Protein AF-A0A3C1YQ56-F1 (afdb_monomer_lite)

Secondary structure (DSSP, 8-state):
-THHHHSHHHHHH--PPP-B----SSSSTTTTHHHHHHHHHHHHHHHHHHHHHHHTT--HHHHHHHHHHHHHHHHHHHHHHHHTSSS-B-HHHHHHHHHHHHHHHHHHH-GGGGGEEEEEEE---S-S-TT-TT-STTT-GGGEEEEEEE-HHHHS-HHHHTTS-TTEEEEEEEEEES-STT--S--EEEEEEEEEE-GGGTSPPSHHHHHHHHHHHTB---EEEEEEETTS--EEEEEE--

Foldseek 3Di:
DVCCQACNCCVVPPFAAQAEDEQDAQPGLFNRLLLLVLLLVLLLQLVLQLLVCVLVVHDNVVSLVRSLCVLLVVQVVVLRSCRGGPNHRYPSSSVSSNNSSVLNVCCVVPVQSVQWAKAKAFDQPPQDPPPDSNDDRSQRQQRIKIKTKGQCLVPPDPVCSVVPDRQKIKIKIWGWAQSGVRRDDDIWIKIKIFIFTQQCSVWDDDSVVNSVSVSVSNHGFWAWIWMDIVPGDIDTDRTDRD

Structure (mmCIF, N/CA/C/O backbone):
data_AF-A0A3C1YQ56-F1
#
_entry.id   AF-A0A3C1YQ56-F1
#
loop_
_atom_site.group_PDB
_atom_site.id
_atom_site.type_symbol
_atom_site.label_atom_id
_atom_site.label_alt_id
_atom_site.label_comp_id
_atom_site.label_asym_id
_atom_site.label_entity_id
_atom_site.label_seq_id
_atom_site.pdbx_PDB_ins_code
_atom_site.Cartn_x
_atom_site.Cartn_y
_atom_site.Cartn_z
_atom_site.occupancy
_atom_site.B_iso_or_equiv
_atom_site.auth_seq_id
_atom_site.auth_comp_id
_atom_site.auth_asym_id
_atom_site.auth_atom_id
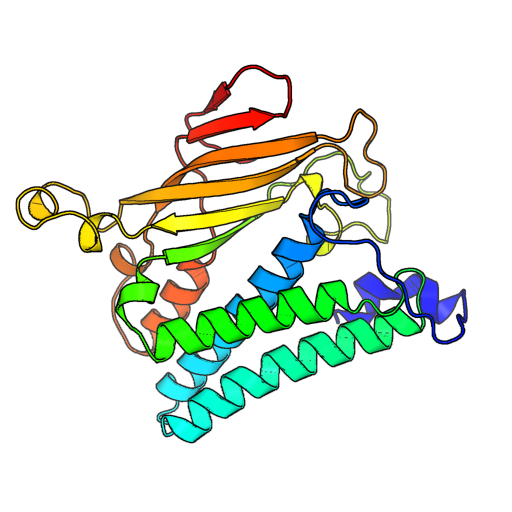_atom_site.pdbx_PDB_model_num
ATOM 1 N N . MET A 1 1 ? 5.661 15.420 -13.977 1.00 39.72 1 MET A N 1
ATOM 2 C CA . MET A 1 1 ? 4.511 16.114 -13.355 1.00 39.72 1 MET A CA 1
ATOM 3 C C . MET A 1 1 ? 4.617 16.109 -11.833 1.00 39.72 1 MET A C 1
ATOM 5 O O . MET A 1 1 ? 4.458 17.179 -11.273 1.00 39.72 1 MET A O 1
ATOM 9 N N . GLU A 1 2 ? 5.013 15.006 -11.180 1.00 46.38 2 GLU A N 1
ATOM 10 C CA . GLU A 1 2 ? 5.287 14.970 -9.721 1.00 46.38 2 GLU A CA 1
ATOM 11 C C . GLU A 1 2 ? 6.290 16.023 -9.224 1.00 46.38 2 GLU A C 1
ATOM 13 O O . GLU A 1 2 ? 6.053 16.660 -8.201 1.00 46.38 2 GLU A O 1
ATOM 18 N N . PHE A 1 3 ? 7.360 16.286 -9.987 1.00 48.38 3 PHE A N 1
ATOM 19 C CA . PHE A 1 3 ? 8.389 17.261 -9.599 1.00 48.38 3 PHE A CA 1
ATOM 20 C C . PHE A 1 3 ? 7.830 18.669 -9.308 1.00 48.38 3 PHE A C 1
ATOM 22 O O . PHE A 1 3 ? 8.364 19.396 -8.478 1.00 48.38 3 PHE A O 1
ATOM 29 N N . GLN A 1 4 ? 6.732 19.056 -9.971 1.00 49.97 4 GLN A N 1
ATOM 30 C CA . GLN A 1 4 ? 6.125 20.381 -9.817 1.00 49.97 4 GLN A CA 1
ATOM 31 C C . GLN A 1 4 ? 5.089 20.479 -8.692 1.00 49.97 4 GLN A C 1
ATOM 33 O O . GLN A 1 4 ? 4.579 21.573 -8.486 1.00 49.97 4 GLN A O 1
ATOM 38 N N . TRP A 1 5 ? 4.734 19.395 -7.998 1.00 54.31 5 TRP A N 1
ATOM 39 C CA . TRP A 1 5 ? 3.738 19.448 -6.914 1.00 54.31 5 TRP A CA 1
ATOM 40 C C . TRP A 1 5 ? 4.357 19.276 -5.527 1.00 54.31 5 TRP A C 1
ATOM 42 O O . TRP A 1 5 ? 3.834 19.830 -4.575 1.00 54.31 5 TRP A O 1
ATOM 52 N N . TRP A 1 6 ? 5.475 18.554 -5.413 1.00 64.38 6 TRP A N 1
ATOM 53 C CA . TRP A 1 6 ? 6.080 18.223 -4.114 1.00 64.38 6 TRP A CA 1
ATOM 54 C C . TRP A 1 6 ? 7.315 19.072 -3.764 1.00 64.38 6 TRP A C 1
ATOM 56 O O . TRP A 1 6 ? 7.542 19.403 -2.605 1.00 64.38 6 TRP A O 1
ATOM 66 N N . TRP A 1 7 ? 8.095 19.485 -4.772 1.00 69.44 7 TRP A N 1
ATOM 67 C CA . TRP A 1 7 ? 9.349 20.242 -4.599 1.00 69.44 7 TRP A CA 1
ATOM 68 C C . TRP A 1 7 ? 9.311 21.661 -5.176 1.00 69.44 7 TRP A C 1
ATOM 70 O O . TRP A 1 7 ? 10.342 22.338 -5.229 1.00 69.44 7 TRP A O 1
ATOM 80 N N . ARG A 1 8 ? 8.140 22.104 -5.653 1.00 63.50 8 ARG A N 1
ATOM 81 C CA . ARG A 1 8 ? 7.985 23.302 -6.490 1.00 63.50 8 ARG A CA 1
ATOM 82 C C . ARG A 1 8 ? 8.598 24.543 -5.854 1.00 63.50 8 ARG A C 1
ATOM 84 O O . ARG A 1 8 ? 9.408 25.212 -6.486 1.00 63.50 8 ARG A O 1
ATOM 91 N N . ASP A 1 9 ? 8.242 24.815 -4.607 1.00 62.31 9 ASP A N 1
ATOM 92 C CA . ASP A 1 9 ? 8.619 26.067 -3.956 1.00 62.31 9 ASP A CA 1
ATOM 93 C C . ASP A 1 9 ? 10.022 26.007 -3.342 1.00 62.31 9 ASP A C 1
ATOM 95 O O . ASP A 1 9 ? 10.725 27.019 -3.301 1.00 62.31 9 ASP A O 1
ATOM 99 N N . ASP A 1 10 ? 10.484 24.820 -2.945 1.00 64.62 10 ASP A N 1
ATOM 100 C CA . ASP A 1 10 ? 11.838 24.646 -2.419 1.00 64.62 10 ASP A CA 1
ATOM 101 C C . ASP A 1 10 ? 12.891 24.824 -3.515 1.00 64.62 10 ASP A C 1
ATOM 103 O O . ASP A 1 10 ? 13.798 25.635 -3.356 1.00 64.62 10 ASP A O 1
ATOM 107 N N . TYR A 1 11 ? 12.753 24.165 -4.669 1.00 59.41 11 TYR A N 1
ATOM 108 C CA . TYR A 1 11 ? 13.768 24.288 -5.726 1.00 59.41 11 TYR A CA 1
ATOM 109 C C . TYR A 1 11 ? 13.764 25.657 -6.414 1.00 59.41 11 TYR A C 1
ATOM 111 O O . TYR A 1 11 ? 14.808 26.094 -6.901 1.00 59.41 11 TYR A O 1
ATOM 119 N N . ILE A 1 12 ? 12.614 26.338 -6.464 1.00 55.00 12 ILE A N 1
ATOM 120 C CA . ILE A 1 12 ? 12.500 27.648 -7.117 1.00 55.00 12 ILE A CA 1
ATOM 121 C C . ILE A 1 12 ? 12.966 28.782 -6.187 1.00 55.00 12 ILE A C 1
ATOM 123 O O . ILE A 1 12 ? 13.565 29.741 -6.675 1.00 55.00 12 ILE A O 1
ATOM 127 N N . TYR A 1 13 ? 12.748 28.685 -4.868 1.00 52.06 13 TYR A N 1
ATOM 128 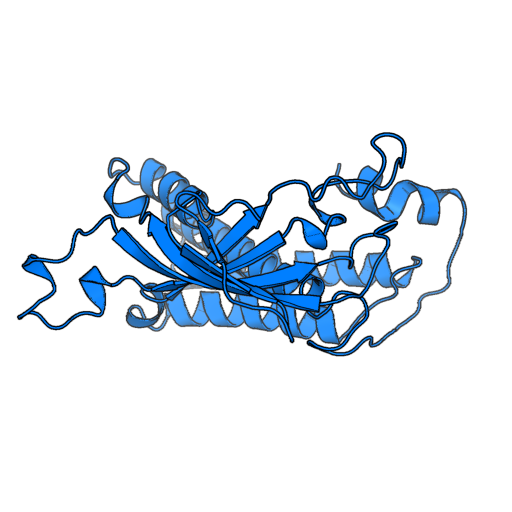C CA . TYR A 1 13 ? 12.973 29.813 -3.949 1.00 52.06 13 TYR A CA 1
ATOM 129 C C . TYR A 1 13 ? 13.989 29.559 -2.822 1.00 52.06 13 TYR A C 1
ATOM 131 O O . TYR A 1 13 ? 14.411 30.522 -2.176 1.00 52.06 13 TYR A O 1
ATOM 139 N N . LYS A 1 14 ? 14.412 28.311 -2.567 1.00 63.75 14 LYS A N 1
ATOM 140 C CA . LYS A 1 14 ? 15.331 27.958 -1.469 1.00 63.75 14 LYS A CA 1
ATOM 141 C C . LYS A 1 14 ? 16.338 26.890 -1.899 1.00 63.75 14 LYS A C 1
ATOM 143 O O . LYS A 1 14 ? 16.118 25.694 -1.762 1.00 63.75 14 LYS A O 1
ATOM 148 N N . GLN A 1 15 ? 17.511 27.318 -2.358 1.00 60.72 15 GLN A N 1
ATOM 149 C CA . GLN A 1 15 ? 18.603 26.373 -2.591 1.00 60.72 15 GLN A CA 1
ATOM 150 C C . GLN A 1 15 ? 19.109 25.813 -1.255 1.00 60.72 15 GLN A C 1
ATOM 152 O O . GLN A 1 15 ? 19.654 26.548 -0.428 1.00 60.72 15 GLN A O 1
ATOM 157 N N . HIS A 1 16 ? 18.940 24.507 -1.048 1.00 71.81 16 HIS A N 1
ATOM 158 C CA . HIS A 1 16 ? 19.531 23.785 0.074 1.00 71.81 16 HIS A CA 1
ATOM 159 C C . HIS A 1 16 ? 20.789 23.035 -0.383 1.00 71.81 16 HIS A C 1
ATOM 161 O O . HIS A 1 16 ? 20.829 22.464 -1.471 1.00 71.81 16 HIS A O 1
ATOM 167 N N . SER A 1 17 ? 21.826 23.006 0.460 1.00 85.88 17 SER A N 1
ATOM 168 C CA . SER A 1 17 ? 22.895 22.013 0.318 1.00 85.88 17 SER A CA 1
ATOM 169 C C . SER A 1 17 ? 22.339 20.609 0.569 1.00 85.88 17 SER A C 1
ATOM 171 O O . SER A 1 17 ? 21.314 20.469 1.236 1.00 85.88 17 SER A O 1
ATOM 173 N N . PHE A 1 18 ? 23.014 19.571 0.062 1.00 88.75 18 PHE A N 1
ATOM 174 C CA . PHE A 1 18 ? 22.595 18.194 0.325 1.00 88.75 18 PHE A CA 1
ATOM 175 C C . PHE A 1 18 ? 22.603 17.914 1.833 1.00 88.75 18 PHE A C 1
ATOM 177 O O . PHE A 1 18 ? 23.630 18.078 2.500 1.00 88.75 18 PHE A O 1
ATOM 184 N N . ARG A 1 19 ? 21.459 17.495 2.373 1.00 90.19 19 ARG A N 1
ATOM 185 C CA . ARG A 1 19 ? 21.270 17.174 3.789 1.00 90.19 19 ARG A CA 1
ATOM 186 C C . ARG A 1 19 ? 20.772 15.752 3.943 1.00 90.19 19 ARG A C 1
ATOM 188 O O . ARG A 1 19 ? 19.932 15.292 3.179 1.00 90.19 19 ARG A O 1
ATOM 195 N N . VAL A 1 20 ? 21.249 15.106 5.000 1.00 89.56 20 VAL A N 1
ATOM 196 C CA . VAL A 1 20 ? 20.760 13.809 5.461 1.00 89.56 20 VAL A CA 1
ATOM 197 C C . VAL A 1 20 ? 20.092 14.016 6.811 1.00 89.56 20 VAL A C 1
ATOM 199 O O . VAL A 1 20 ? 20.667 14.652 7.699 1.00 89.56 20 VAL A O 1
ATOM 202 N N . LYS A 1 21 ? 18.889 13.476 6.972 1.00 85.88 21 LYS A N 1
ATOM 203 C CA . LYS A 1 21 ? 18.153 13.482 8.233 1.00 85.88 21 LYS A CA 1
ATOM 204 C C . LYS A 1 21 ? 17.621 12.081 8.496 1.00 85.88 21 LYS A C 1
ATOM 206 O O . LYS A 1 21 ? 17.260 11.360 7.582 1.00 85.88 21 LYS A O 1
ATOM 211 N N . SER A 1 22 ? 17.572 11.700 9.764 1.00 81.88 22 SER A N 1
ATOM 212 C CA . SER A 1 22 ? 16.783 10.556 10.207 1.00 81.88 22 SER A CA 1
ATOM 213 C C . SER A 1 22 ? 15.735 11.076 11.175 1.00 81.88 22 SER A C 1
ATOM 215 O O . SER A 1 22 ? 16.067 11.783 12.129 1.00 81.88 22 SER A O 1
ATOM 217 N N . ASP A 1 23 ? 14.469 10.788 10.900 1.00 81.00 23 ASP A N 1
ATOM 218 C CA . ASP A 1 23 ? 13.337 11.147 11.754 1.00 81.00 23 ASP A CA 1
ATOM 219 C C . ASP A 1 23 ? 12.762 9.935 12.510 1.00 81.00 23 ASP A C 1
ATOM 221 O O . ASP A 1 23 ? 11.864 10.101 13.331 1.00 81.00 23 ASP A O 1
ATOM 225 N N . GLY A 1 24 ? 13.330 8.739 12.314 1.00 84.94 24 GLY A N 1
ATOM 226 C CA . GLY A 1 24 ? 12.963 7.511 13.017 1.00 84.94 24 GLY A CA 1
ATOM 227 C C . GLY A 1 24 ? 11.949 6.649 12.259 1.00 84.94 24 GLY A C 1
ATOM 228 O O . GLY A 1 24 ? 11.895 6.661 11.038 1.00 84.94 24 GLY A O 1
ATOM 229 N N . TYR A 1 25 ? 11.177 5.846 12.999 1.00 83.31 25 TYR A N 1
ATOM 230 C CA . TYR A 1 25 ? 10.226 4.876 12.434 1.00 83.31 25 TYR A CA 1
ATOM 231 C C . TYR A 1 25 ? 8.775 5.298 12.737 1.00 83.31 25 TYR A C 1
ATOM 233 O O . TYR A 1 25 ? 8.224 6.170 12.078 1.00 83.31 25 TYR A O 1
ATOM 241 N N . PHE A 1 26 ? 8.148 4.732 13.774 1.00 77.50 26 PHE A N 1
ATOM 242 C CA . PHE A 1 26 ? 6.709 4.902 14.042 1.00 77.50 26 PHE A CA 1
ATOM 243 C C . PHE A 1 26 ? 6.340 6.019 15.033 1.00 77.50 26 PHE A C 1
ATOM 245 O O . PHE A 1 26 ? 5.166 6.361 15.163 1.00 77.50 26 PHE A O 1
ATOM 252 N N . PHE A 1 27 ? 7.322 6.602 15.724 1.00 77.06 27 PHE A N 1
ATOM 253 C CA . PHE A 1 27 ? 7.133 7.682 16.707 1.00 77.06 27 PHE A CA 1
ATOM 254 C C . PHE A 1 27 ? 7.778 8.997 16.244 1.00 77.06 27 PHE A C 1
ATOM 256 O O . PHE A 1 27 ? 8.357 9.736 17.037 1.00 77.06 27 PHE A O 1
ATOM 263 N N . ASN A 1 28 ? 7.709 9.260 14.939 1.00 79.62 28 ASN A N 1
ATOM 264 C CA . ASN A 1 28 ? 8.202 10.479 14.302 1.00 79.62 28 ASN A CA 1
ATOM 265 C C . ASN A 1 28 ? 7.078 11.524 14.136 1.00 79.62 28 ASN A C 1
ATOM 267 O O . ASN A 1 28 ? 5.954 11.354 14.617 1.00 79.62 28 ASN A O 1
ATOM 271 N N . SER A 1 29 ? 7.360 12.626 13.437 1.00 76.12 29 SER A N 1
ATOM 272 C CA . SER A 1 29 ? 6.400 13.719 13.221 1.00 76.12 29 SER A CA 1
ATOM 273 C C . SER A 1 29 ? 5.122 13.308 12.483 1.00 76.12 29 SER A C 1
ATOM 275 O O . SER A 1 29 ? 4.090 13.946 12.711 1.00 76.12 29 SER A O 1
ATOM 277 N N . SER A 1 30 ? 5.186 12.261 11.655 1.00 79.50 30 SER A N 1
ATOM 278 C CA . SER A 1 30 ? 4.072 11.686 10.889 1.00 79.50 30 SER A CA 1
ATOM 279 C C . SER A 1 30 ? 3.470 10.432 11.540 1.00 79.50 30 SER A C 1
ATOM 281 O O . SER A 1 30 ? 2.583 9.807 10.963 1.00 79.50 30 SER A O 1
ATOM 283 N N . TYR A 1 31 ? 3.926 10.054 12.742 1.00 87.50 31 TYR A N 1
ATOM 284 C CA . TYR A 1 31 ? 3.460 8.871 13.479 1.00 87.50 31 TYR A CA 1
ATOM 285 C C . TYR A 1 31 ? 3.570 7.568 12.657 1.00 87.50 31 TYR A C 1
ATOM 287 O O . TYR A 1 31 ? 2.755 6.655 12.787 1.00 87.50 31 TYR A O 1
ATOM 295 N N . GLY A 1 32 ? 4.593 7.479 11.800 1.00 89.44 32 GLY A N 1
ATOM 296 C CA . GLY A 1 32 ? 4.867 6.323 10.944 1.00 89.44 32 GLY A CA 1
ATOM 297 C C . GLY A 1 32 ? 4.007 6.218 9.682 1.00 89.44 32 GLY A C 1
ATOM 298 O O . GLY A 1 32 ? 4.221 5.295 8.903 1.00 89.44 32 GLY A O 1
ATOM 299 N N . VAL A 1 33 ? 3.065 7.139 9.445 1.00 93.00 33 VAL A N 1
ATOM 300 C CA . VAL A 1 33 ? 2.224 7.130 8.231 1.00 93.00 33 VAL A CA 1
ATOM 301 C C . VAL A 1 33 ? 3.071 7.320 6.974 1.00 93.00 33 VAL A C 1
ATOM 303 O O . VAL A 1 33 ? 2.919 6.574 6.016 1.00 93.00 33 VAL A O 1
ATOM 306 N N . ASP A 1 34 ? 4.011 8.258 7.022 1.00 92.12 34 ASP A N 1
ATOM 307 C CA . ASP A 1 34 ? 5.014 8.508 5.981 1.00 92.12 34 ASP A CA 1
ATOM 308 C C . ASP A 1 34 ? 5.804 7.235 5.626 1.00 92.12 34 ASP A C 1
ATOM 310 O O . ASP A 1 34 ? 5.841 6.797 4.478 1.00 92.12 34 ASP A O 1
ATOM 314 N N . LYS A 1 35 ? 6.306 6.542 6.653 1.00 94.69 35 LYS A N 1
ATOM 315 C CA . LYS A 1 35 ? 7.053 5.287 6.514 1.00 94.69 35 LYS A CA 1
ATOM 316 C C . LYS A 1 35 ? 6.224 4.168 5.888 1.00 94.69 35 LYS A C 1
ATOM 318 O O . LYS A 1 35 ? 6.709 3.414 5.045 1.00 94.69 35 LYS A O 1
ATOM 323 N N . LEU A 1 36 ? 4.953 4.063 6.272 1.00 95.75 36 LEU A N 1
ATOM 324 C CA . LEU A 1 36 ? 4.025 3.121 5.650 1.00 95.75 36 LEU A CA 1
ATOM 325 C C . LEU A 1 36 ? 3.696 3.498 4.202 1.00 95.75 36 LEU A C 1
ATOM 327 O O . LEU A 1 36 ? 3.505 2.596 3.389 1.00 95.75 36 LEU A O 1
ATOM 331 N N . GLY A 1 37 ? 3.713 4.788 3.862 1.00 95.44 37 GLY A N 1
ATOM 332 C CA . GLY A 1 37 ? 3.626 5.271 2.485 1.00 95.44 37 GLY A CA 1
ATOM 333 C C . GLY A 1 37 ? 4.800 4.828 1.624 1.00 95.44 37 GLY A C 1
ATOM 334 O O . GLY A 1 37 ? 4.581 4.291 0.536 1.00 95.44 37 GLY A O 1
ATOM 335 N N . HIS A 1 38 ? 6.031 4.943 2.124 1.00 96.44 38 HIS A N 1
ATOM 336 C CA . HIS A 1 38 ? 7.228 4.434 1.441 1.00 96.44 38 HIS A CA 1
ATOM 337 C C . HIS A 1 38 ? 7.169 2.919 1.206 1.00 96.44 38 HIS A C 1
ATOM 339 O O . HIS A 1 38 ? 7.417 2.436 0.098 1.00 96.44 38 HIS A O 1
ATOM 345 N N . LEU A 1 39 ? 6.755 2.159 2.224 1.00 98.00 39 LEU A N 1
ATOM 346 C CA . LEU A 1 39 ? 6.556 0.717 2.089 1.00 98.00 39 LEU A CA 1
ATOM 347 C C . LEU A 1 39 ? 5.480 0.392 1.046 1.00 98.00 39 LEU A C 1
ATOM 349 O O . LEU A 1 39 ? 5.733 -0.391 0.129 1.00 98.00 39 LEU A O 1
ATOM 353 N N . TYR A 1 40 ? 4.289 0.981 1.177 1.00 97.94 40 TYR A N 1
ATOM 354 C CA . TYR A 1 40 ? 3.146 0.692 0.313 1.00 97.94 40 TYR A CA 1
ATOM 355 C C . TYR A 1 40 ? 3.408 1.080 -1.144 1.00 97.94 40 TYR A C 1
ATOM 357 O O . TYR A 1 40 ? 3.140 0.281 -2.037 1.00 97.94 40 TYR A O 1
ATOM 365 N N . SER A 1 41 ? 3.947 2.273 -1.394 1.00 96.94 41 SER A N 1
ATOM 366 C CA . SER A 1 41 ? 4.233 2.752 -2.752 1.00 96.94 41 SER A CA 1
ATOM 367 C C . SER A 1 41 ? 5.271 1.875 -3.453 1.00 96.94 41 SER A C 1
ATOM 369 O O . SER A 1 41 ? 5.048 1.447 -4.584 1.00 96.94 41 SER A O 1
ATOM 371 N N . SER A 1 42 ? 6.355 1.515 -2.763 1.00 98.38 42 SER A N 1
ATOM 372 C CA . SER A 1 42 ? 7.370 0.609 -3.305 1.00 98.38 42 SER A CA 1
ATOM 373 C C . SER A 1 42 ? 6.824 -0.801 -3.559 1.00 98.38 42 SER A C 1
ATOM 375 O O . SER A 1 42 ? 7.122 -1.398 -4.593 1.00 98.38 42 SER A O 1
ATOM 377 N N . TYR A 1 43 ? 5.979 -1.316 -2.657 1.00 98.50 43 TYR A N 1
ATOM 378 C CA . TYR A 1 43 ? 5.265 -2.585 -2.836 1.00 98.50 43 TYR A CA 1
ATOM 379 C C . TYR A 1 43 ? 4.310 -2.556 -4.043 1.00 98.50 43 TYR A C 1
ATOM 381 O O . TYR A 1 43 ? 4.294 -3.488 -4.849 1.00 98.50 43 TYR A O 1
ATOM 389 N N . LEU A 1 44 ? 3.542 -1.474 -4.196 1.00 97.69 44 LEU A N 1
ATOM 390 C CA . LEU A 1 44 ? 2.617 -1.269 -5.308 1.00 97.69 44 LEU A CA 1
ATOM 391 C C . LEU A 1 44 ? 3.368 -1.223 -6.644 1.00 97.69 44 LEU A C 1
ATOM 393 O O . LEU A 1 44 ? 3.017 -1.955 -7.566 1.00 97.69 44 LEU A O 1
ATOM 397 N N . ILE A 1 45 ? 4.418 -0.401 -6.739 1.00 97.94 45 ILE A N 1
ATOM 398 C CA . ILE A 1 45 ? 5.219 -0.260 -7.961 1.00 97.94 45 ILE A CA 1
ATOM 399 C C . ILE A 1 45 ? 5.895 -1.591 -8.316 1.00 97.94 45 ILE A C 1
ATOM 401 O O . ILE A 1 45 ? 5.885 -1.967 -9.490 1.00 97.94 45 ILE A O 1
ATOM 405 N N . PHE A 1 46 ? 6.425 -2.332 -7.331 1.00 98.50 46 PHE A N 1
ATOM 406 C CA . PHE A 1 46 ? 6.955 -3.682 -7.553 1.00 98.50 46 PHE A CA 1
ATOM 407 C C . PHE A 1 46 ? 5.899 -4.590 -8.196 1.00 98.50 46 PHE A C 1
ATOM 409 O O . PHE A 1 46 ? 6.146 -5.157 -9.260 1.00 98.50 46 PHE A O 1
ATOM 416 N N . GLY A 1 47 ? 4.720 -4.707 -7.570 1.00 96.69 47 GLY A N 1
ATOM 417 C CA . GLY A 1 47 ? 3.664 -5.616 -8.021 1.00 96.69 47 GLY A CA 1
ATOM 418 C C . GLY A 1 47 ? 3.168 -5.282 -9.425 1.00 96.69 47 GLY A C 1
ATOM 419 O O . GLY A 1 47 ? 3.111 -6.161 -10.279 1.00 96.69 47 GLY A O 1
ATOM 420 N N . LEU A 1 48 ? 2.904 -4.000 -9.696 1.00 96.00 48 LEU A N 1
ATOM 421 C CA . LEU A 1 48 ? 2.463 -3.543 -11.017 1.00 96.00 48 LEU A CA 1
ATOM 422 C C . LEU A 1 48 ? 3.522 -3.774 -12.093 1.00 96.00 48 LEU A C 1
ATOM 424 O O . LEU A 1 48 ? 3.189 -4.196 -13.198 1.00 96.00 48 LEU A O 1
ATOM 428 N N . THR A 1 49 ? 4.793 -3.516 -11.777 1.00 97.75 49 THR A N 1
ATOM 429 C CA . THR A 1 49 ? 5.888 -3.758 -12.722 1.00 97.75 49 THR A CA 1
ATOM 430 C C . THR A 1 49 ? 6.009 -5.248 -13.015 1.00 97.75 49 THR A C 1
ATOM 432 O O . THR A 1 49 ? 6.085 -5.631 -14.178 1.00 97.75 49 THR A O 1
ATOM 435 N N . TYR A 1 50 ? 5.988 -6.098 -11.984 1.00 97.44 50 TYR A N 1
ATOM 436 C CA . TYR A 1 50 ? 6.082 -7.546 -12.153 1.00 97.44 50 TYR A CA 1
ATOM 437 C C . TYR A 1 50 ? 4.931 -8.088 -13.009 1.00 97.44 50 TYR A C 1
ATOM 439 O O . TYR A 1 50 ? 5.181 -8.767 -14.004 1.00 97.44 50 TYR A O 1
ATOM 447 N N . ASP A 1 51 ? 3.690 -7.726 -12.683 1.00 95.06 51 ASP A N 1
ATOM 448 C CA . ASP A 1 51 ? 2.507 -8.174 -13.421 1.00 95.06 51 ASP A CA 1
ATOM 449 C C . ASP A 1 51 ? 2.511 -7.696 -14.871 1.00 95.06 51 ASP A C 1
ATOM 451 O O . ASP A 1 51 ? 2.173 -8.462 -15.771 1.00 95.06 51 ASP A O 1
ATOM 455 N N . PHE A 1 52 ? 2.932 -6.453 -15.121 1.00 96.38 52 PHE A N 1
ATOM 456 C CA . PHE A 1 52 ? 3.038 -5.921 -16.476 1.00 96.38 52 PHE A CA 1
ATOM 457 C C . PHE A 1 52 ? 4.098 -6.663 -17.301 1.00 96.38 52 PHE A C 1
ATOM 459 O O . PHE A 1 52 ? 3.847 -7.016 -18.453 1.00 96.38 52 PHE A O 1
ATOM 466 N N . MET A 1 53 ? 5.260 -6.957 -16.707 1.00 97.19 53 MET A N 1
ATOM 467 C CA . MET A 1 53 ? 6.305 -7.748 -17.366 1.00 97.19 53 MET A CA 1
ATOM 468 C C . MET A 1 53 ? 5.813 -9.170 -17.660 1.00 97.19 53 MET A C 1
ATOM 470 O O . MET A 1 53 ? 6.044 -9.684 -18.753 1.00 97.19 53 MET A O 1
ATOM 474 N N . LYS A 1 54 ? 5.084 -9.795 -16.724 1.00 95.75 54 LYS A N 1
ATOM 475 C CA . LYS A 1 54 ? 4.489 -11.122 -16.935 1.00 95.75 54 LYS A CA 1
ATOM 476 C C . LYS A 1 54 ? 3.403 -11.117 -18.007 1.00 95.75 54 LYS A C 1
ATOM 478 O O . LYS A 1 54 ? 3.354 -12.045 -18.805 1.00 95.75 54 LYS A O 1
ATOM 483 N N . TRP A 1 55 ? 2.575 -10.081 -18.054 1.00 95.50 55 TRP A N 1
ATOM 484 C CA . TRP A 1 55 ? 1.571 -9.899 -19.100 1.00 95.50 55 TRP A CA 1
ATOM 485 C C . TRP A 1 55 ? 2.196 -9.726 -20.491 1.00 95.50 55 TRP A C 1
ATOM 487 O O . TRP A 1 55 ? 1.650 -10.217 -21.473 1.00 95.50 55 TRP A O 1
ATOM 497 N N . ALA A 1 56 ? 3.365 -9.085 -20.573 1.00 96.12 56 ALA A N 1
ATOM 498 C CA . ALA A 1 56 ? 4.137 -8.928 -21.805 1.00 96.12 56 ALA A CA 1
ATOM 499 C C . ALA A 1 56 ? 4.975 -10.170 -22.188 1.00 96.12 56 ALA A C 1
ATOM 501 O O . ALA A 1 56 ? 5.842 -10.067 -23.053 1.00 96.12 56 ALA A O 1
ATOM 502 N N . ASP A 1 57 ? 4.738 -11.319 -21.545 1.00 96.50 57 ASP A N 1
ATOM 503 C CA . ASP A 1 57 ? 5.449 -12.589 -21.763 1.00 96.50 57 ASP A CA 1
ATOM 504 C C . ASP A 1 57 ? 6.977 -12.505 -21.556 1.00 96.50 57 ASP A C 1
ATOM 506 O O . ASP A 1 57 ? 7.768 -13.215 -22.176 1.00 96.50 57 ASP A O 1
ATOM 510 N N . ILE A 1 58 ? 7.420 -11.622 -20.655 1.00 98.25 58 ILE A N 1
ATOM 511 C CA . ILE A 1 58 ? 8.825 -11.544 -20.249 1.00 98.25 58 ILE A CA 1
ATOM 512 C C . ILE A 1 58 ? 9.158 -12.706 -19.299 1.00 98.25 58 ILE A C 1
ATOM 514 O O . ILE A 1 58 ? 8.361 -13.088 -18.426 1.00 98.25 58 ILE A O 1
ATOM 518 N N . ASP A 1 59 ? 10.365 -13.263 -19.447 1.00 98.19 59 ASP A N 1
ATOM 519 C CA . ASP A 1 59 ? 10.857 -14.355 -18.608 1.00 98.19 59 ASP A CA 1
ATOM 520 C C . ASP A 1 59 ? 10.912 -13.966 -17.120 1.00 98.19 59 ASP A C 1
ATOM 522 O O . ASP A 1 59 ? 11.072 -12.798 -16.758 1.00 98.19 59 ASP A O 1
ATOM 526 N N . ASP A 1 60 ? 10.783 -14.958 -16.236 1.00 97.00 60 ASP A N 1
ATOM 527 C CA . ASP A 1 60 ? 10.634 -14.731 -14.792 1.00 97.00 60 ASP A CA 1
ATOM 528 C C . ASP A 1 60 ? 11.811 -13.983 -14.162 1.00 97.00 60 ASP A C 1
ATOM 530 O O . ASP A 1 60 ? 11.611 -13.189 -13.239 1.00 97.00 60 ASP A O 1
ATOM 534 N N . ASN A 1 61 ? 13.033 -14.225 -14.641 1.00 98.19 61 ASN A N 1
ATOM 535 C CA . ASN A 1 61 ? 14.222 -13.605 -14.073 1.00 98.19 61 ASN A CA 1
ATOM 536 C C . ASN A 1 61 ? 14.292 -12.128 -14.472 1.00 98.19 61 ASN A C 1
ATOM 538 O O . ASN A 1 61 ? 14.474 -11.270 -13.606 1.00 98.19 61 ASN A O 1
ATOM 542 N N . THR A 1 62 ? 14.086 -11.824 -15.754 1.00 98.62 62 THR A N 1
ATOM 543 C CA . THR A 1 62 ? 14.022 -10.439 -16.234 1.00 98.62 62 THR A CA 1
ATOM 544 C C . THR A 1 62 ? 12.863 -9.689 -15.579 1.00 98.62 62 THR A C 1
ATOM 546 O O . THR A 1 62 ? 13.074 -8.601 -15.046 1.00 98.62 62 THR A O 1
ATOM 549 N N . ALA A 1 63 ? 11.668 -10.287 -15.509 1.00 98.50 63 ALA A N 1
ATOM 550 C CA . ALA A 1 63 ? 10.505 -9.683 -14.859 1.00 98.50 63 ALA A CA 1
ATOM 551 C C . ALA A 1 63 ? 10.767 -9.357 -13.379 1.00 98.50 63 ALA A C 1
ATOM 553 O O . ALA A 1 63 ? 10.492 -8.240 -12.936 1.00 98.50 63 ALA A O 1
ATOM 554 N N . LEU A 1 64 ? 11.344 -10.297 -12.620 1.00 98.69 64 LEU A N 1
ATOM 555 C CA . LEU A 1 64 ? 11.657 -10.098 -11.204 1.00 98.69 64 LEU A CA 1
ATOM 556 C C . LEU A 1 64 ? 12.693 -8.988 -10.996 1.00 98.69 64 LEU A C 1
ATOM 558 O O . LEU A 1 64 ? 12.479 -8.103 -10.169 1.00 98.69 64 LEU A O 1
ATOM 562 N N . TRP A 1 65 ? 13.808 -9.014 -11.728 1.00 98.75 65 TRP A N 1
ATOM 563 C CA . TRP A 1 65 ? 14.857 -8.008 -11.555 1.00 98.75 65 TRP A CA 1
ATOM 564 C C . TRP A 1 65 ? 14.422 -6.623 -12.023 1.00 98.75 65 TRP A C 1
ATOM 566 O O . TRP A 1 65 ? 14.752 -5.641 -11.359 1.00 98.75 65 TRP A O 1
ATOM 576 N N . THR A 1 66 ? 13.628 -6.524 -13.093 1.00 98.75 66 THR A N 1
ATOM 577 C CA . THR A 1 66 ? 13.015 -5.251 -13.483 1.00 98.75 66 THR A CA 1
ATOM 578 C C . THR A 1 66 ? 12.057 -4.753 -12.401 1.00 98.75 66 THR A C 1
ATOM 580 O O . THR A 1 66 ? 12.153 -3.591 -12.006 1.00 98.75 66 THR A O 1
ATOM 583 N N . ALA A 1 67 ? 11.206 -5.623 -11.849 1.00 98.56 67 ALA A N 1
ATOM 584 C CA . ALA A 1 67 ? 10.290 -5.265 -10.767 1.00 98.56 67 ALA A CA 1
ATOM 585 C C . ALA A 1 67 ? 11.001 -4.844 -9.471 1.00 98.56 67 ALA A C 1
ATOM 587 O O . ALA A 1 67 ? 10.440 -4.063 -8.714 1.00 98.56 67 ALA A O 1
ATOM 588 N N . ILE A 1 68 ? 12.232 -5.303 -9.222 1.00 98.81 68 ILE A N 1
ATOM 589 C CA . ILE A 1 68 ? 13.086 -4.803 -8.129 1.00 98.81 68 ILE A CA 1
ATOM 590 C C . ILE A 1 68 ? 13.688 -3.440 -8.491 1.00 98.81 68 ILE A C 1
ATOM 592 O O . ILE A 1 68 ? 13.655 -2.511 -7.684 1.00 98.81 68 ILE A O 1
ATOM 596 N N . ALA A 1 69 ? 14.255 -3.322 -9.694 1.00 98.75 69 ALA A N 1
ATOM 597 C CA . ALA A 1 69 ? 15.018 -2.151 -10.109 1.00 98.75 69 ALA A CA 1
ATOM 598 C C . ALA A 1 69 ? 14.149 -0.891 -10.217 1.00 98.75 69 ALA A C 1
ATOM 600 O O . ALA A 1 69 ? 14.555 0.159 -9.729 1.00 98.75 69 ALA A O 1
ATOM 601 N N . VAL A 1 70 ? 12.949 -0.994 -10.798 1.00 98.62 70 VAL A N 1
ATOM 602 C CA . VAL A 1 70 ? 12.048 0.154 -11.001 1.00 98.62 70 VAL A CA 1
ATOM 603 C C . VAL A 1 70 ? 11.691 0.880 -9.689 1.00 98.62 70 VAL A C 1
ATOM 605 O O . VAL A 1 70 ? 12.011 2.067 -9.580 1.00 98.62 70 VAL A O 1
ATOM 608 N N . PRO A 1 71 ? 11.092 0.235 -8.668 1.00 98.31 71 PRO A N 1
ATOM 609 C CA . PRO A 1 71 ? 10.786 0.897 -7.401 1.00 98.31 71 PRO A CA 1
ATOM 610 C C . PRO A 1 71 ? 12.042 1.307 -6.624 1.00 98.31 71 PRO A C 1
ATOM 612 O O . PRO A 1 71 ? 12.021 2.342 -5.965 1.00 98.31 71 PRO A O 1
ATOM 615 N N . ALA A 1 72 ? 13.150 0.560 -6.719 1.00 98.44 72 ALA A N 1
ATOM 616 C CA . ALA A 1 72 ? 14.401 0.943 -6.062 1.00 98.44 72 ALA A CA 1
ATOM 617 C C . ALA A 1 72 ? 14.985 2.238 -6.652 1.00 98.44 72 ALA A C 1
ATOM 619 O O . ALA A 1 72 ? 15.384 3.133 -5.909 1.00 98.44 72 ALA A O 1
ATOM 620 N N . SER A 1 73 ? 15.006 2.361 -7.983 1.00 97.94 73 SER A N 1
ATOM 621 C CA . SER A 1 73 ? 15.430 3.584 -8.670 1.00 97.94 73 SER A CA 1
ATOM 622 C C . SER A 1 73 ? 14.489 4.750 -8.384 1.00 97.94 73 SER A C 1
ATOM 624 O O . SER A 1 73 ? 14.971 5.854 -8.149 1.00 97.94 73 SER A O 1
ATOM 626 N N . HIS A 1 74 ? 13.175 4.506 -8.355 1.00 96.00 74 HIS A N 1
ATOM 627 C CA . HIS A 1 74 ? 12.191 5.513 -7.965 1.00 96.00 74 HIS A CA 1
ATOM 628 C C . HIS A 1 74 ? 12.456 6.028 -6.542 1.00 96.00 74 HIS A C 1
ATOM 630 O O . HIS A 1 74 ? 12.676 7.221 -6.363 1.00 96.00 74 HIS A O 1
ATOM 636 N N . ALA A 1 75 ? 12.542 5.133 -5.554 1.00 95.94 75 ALA A N 1
ATOM 637 C CA . ALA A 1 75 ? 12.820 5.490 -4.165 1.00 95.94 75 ALA A CA 1
ATOM 638 C C . ALA A 1 75 ? 14.133 6.276 -4.016 1.00 95.94 75 ALA A C 1
ATOM 640 O O . ALA A 1 75 ? 14.156 7.326 -3.383 1.00 95.94 75 ALA A O 1
ATOM 641 N N . LEU A 1 76 ? 15.219 5.816 -4.645 1.00 95.94 76 LEU A N 1
ATOM 642 C CA . LEU A 1 76 ? 16.504 6.519 -4.606 1.00 95.94 76 LEU A CA 1
ATOM 643 C C . LEU A 1 76 ? 16.435 7.910 -5.241 1.00 95.94 76 LEU A C 1
ATOM 645 O O . LEU A 1 76 ? 17.036 8.839 -4.710 1.00 95.94 76 LEU A O 1
ATOM 649 N N . ALA A 1 77 ? 15.727 8.062 -6.362 1.00 93.69 77 ALA A N 1
ATOM 650 C CA . ALA A 1 77 ? 15.586 9.351 -7.030 1.00 93.69 77 ALA A CA 1
ATOM 651 C C . ALA A 1 77 ? 14.821 10.363 -6.163 1.00 93.69 77 ALA A C 1
ATOM 653 O O . ALA A 1 77 ? 15.247 11.514 -6.072 1.00 93.69 77 ALA A O 1
ATOM 654 N N . ILE A 1 78 ? 13.742 9.922 -5.507 1.00 91.00 78 ILE A N 1
ATOM 655 C CA . ILE A 1 78 ? 12.936 10.740 -4.588 1.00 91.00 78 ILE A CA 1
ATOM 656 C C . ILE A 1 78 ? 13.787 11.188 -3.396 1.00 91.00 78 ILE A C 1
ATOM 658 O O . ILE A 1 78 ? 13.951 12.385 -3.186 1.00 91.00 78 ILE A O 1
ATOM 662 N N . GLU A 1 79 ? 14.440 10.256 -2.698 1.00 92.12 79 GLU A N 1
ATOM 663 C CA . GLU A 1 79 ? 15.263 10.575 -1.521 1.00 92.12 79 GLU A CA 1
ATOM 664 C C . GLU A 1 79 ? 16.459 11.467 -1.865 1.00 92.12 79 GLU A C 1
ATOM 666 O O . GLU A 1 79 ? 16.844 12.363 -1.109 1.00 92.12 79 GLU A O 1
ATOM 671 N N . PHE A 1 80 ? 17.066 11.247 -3.033 1.00 92.31 80 PHE A N 1
ATOM 672 C CA . PHE A 1 80 ? 18.153 12.092 -3.511 1.00 92.31 80 PHE A CA 1
ATOM 673 C C . PHE A 1 80 ? 17.671 13.518 -3.801 1.00 92.31 80 PHE A C 1
ATOM 675 O O . PHE A 1 80 ? 18.357 14.475 -3.432 1.00 92.31 80 PHE A O 1
ATOM 682 N N . ALA A 1 81 ? 16.489 13.670 -4.410 1.00 89.19 81 ALA A N 1
ATOM 683 C CA . ALA A 1 81 ? 15.859 14.971 -4.609 1.00 89.19 81 ALA A CA 1
ATOM 684 C C . ALA A 1 81 ? 15.492 15.635 -3.271 1.00 89.19 81 ALA A C 1
ATOM 686 O O . ALA A 1 81 ? 15.733 16.837 -3.109 1.00 89.19 81 ALA A O 1
ATOM 687 N N . ASP A 1 82 ? 15.002 14.858 -2.300 1.00 88.50 82 ASP A N 1
ATOM 688 C CA . ASP A 1 82 ? 14.703 15.322 -0.945 1.00 88.50 82 ASP A CA 1
ATOM 689 C C . ASP A 1 82 ? 15.947 15.821 -0.217 1.00 88.50 82 ASP A C 1
ATOM 691 O O . ASP A 1 82 ? 15.867 16.816 0.509 1.00 88.50 82 ASP A O 1
ATOM 695 N N . GLY A 1 83 ? 17.110 15.224 -0.490 1.00 89.62 83 GLY A N 1
ATOM 696 C CA . GLY A 1 83 ? 18.420 15.685 -0.034 1.00 89.62 83 GLY A CA 1
ATOM 697 C C . GLY A 1 83 ? 18.694 17.167 -0.290 1.00 89.62 83 GLY A C 1
ATOM 698 O O . GLY A 1 83 ? 19.331 17.810 0.543 1.00 89.62 83 GLY A O 1
ATOM 699 N N . PHE A 1 84 ? 18.166 17.734 -1.375 1.00 88.25 84 PHE A N 1
ATOM 700 C CA . PHE A 1 84 ? 18.298 19.156 -1.721 1.00 88.25 84 PHE A CA 1
ATOM 701 C C . PHE A 1 84 ? 17.048 19.991 -1.384 1.00 88.25 84 PHE A C 1
ATOM 703 O O . PHE A 1 84 ? 16.895 21.106 -1.879 1.00 88.25 84 PHE A O 1
ATOM 710 N N . SER A 1 85 ? 16.158 19.482 -0.530 1.00 84.88 85 SER A N 1
ATOM 711 C CA . SER A 1 85 ? 14.913 20.146 -0.117 1.00 84.88 85 SER A CA 1
ATOM 712 C C . SER A 1 85 ? 14.813 20.298 1.411 1.00 84.88 85 SER A C 1
ATOM 714 O O . SER A 1 85 ? 15.727 19.927 2.161 1.00 84.88 85 SER A O 1
ATOM 716 N N . LYS A 1 86 ? 13.688 20.832 1.902 1.00 81.38 86 LYS A N 1
ATOM 717 C CA . LYS A 1 86 ? 13.293 20.890 3.318 1.00 81.38 86 LYS A CA 1
ATOM 718 C C . LYS A 1 86 ? 13.147 19.510 3.965 1.00 81.38 86 LYS A C 1
ATOM 720 O O . LYS A 1 86 ? 13.333 19.420 5.180 1.00 81.38 86 LYS A O 1
ATOM 725 N N . TYR A 1 87 ? 12.857 18.471 3.181 1.00 83.12 87 TYR A N 1
ATOM 726 C CA . TYR A 1 87 ? 12.634 17.107 3.666 1.00 83.12 87 TYR A CA 1
ATOM 727 C C . TYR A 1 87 ? 13.943 16.416 4.087 1.00 83.12 87 TYR A C 1
ATOM 729 O O . TYR A 1 87 ? 13.980 15.825 5.169 1.00 83.12 87 TYR A O 1
ATOM 737 N N . ALA A 1 88 ? 15.035 16.656 3.343 1.00 88.25 88 ALA A N 1
ATOM 738 C CA . ALA A 1 88 ? 16.345 16.005 3.467 1.00 88.25 88 ALA A CA 1
ATOM 739 C C . ALA A 1 88 ? 16.312 14.499 3.146 1.00 88.25 88 ALA A C 1
ATOM 741 O O . ALA A 1 88 ? 15.309 13.831 3.344 1.00 88.25 88 ALA A O 1
ATOM 742 N N . PHE A 1 89 ? 17.438 13.958 2.680 1.00 91.56 89 PHE A N 1
ATOM 743 C CA . PHE A 1 89 ? 17.577 12.540 2.354 1.00 91.56 89 PHE A CA 1
ATOM 744 C C . PHE A 1 89 ? 17.420 11.705 3.622 1.00 91.56 89 PHE A C 1
ATOM 746 O O . PHE A 1 89 ? 18.104 11.984 4.621 1.00 91.56 89 PHE A O 1
ATOM 753 N N . ASN A 1 90 ? 16.603 10.652 3.575 1.00 91.69 90 ASN A N 1
ATOM 754 C CA . ASN A 1 90 ? 16.297 9.869 4.757 1.00 91.69 90 ASN A CA 1
ATOM 755 C C . ASN A 1 90 ? 16.519 8.365 4.569 1.00 91.69 90 ASN A C 1
ATOM 757 O O . ASN A 1 90 ? 15.837 7.646 3.844 1.00 91.69 90 ASN A O 1
ATOM 761 N N . VAL A 1 91 ? 17.480 7.843 5.332 1.00 91.62 91 VAL A N 1
ATOM 762 C CA . VAL A 1 91 ? 17.828 6.414 5.307 1.00 91.62 91 VAL A CA 1
ATOM 763 C C . VAL A 1 91 ? 16.671 5.544 5.799 1.00 91.62 91 VAL A C 1
ATOM 765 O O . VAL A 1 91 ? 16.516 4.413 5.338 1.00 91.62 91 VAL A O 1
ATOM 768 N N . SER A 1 92 ? 15.857 6.049 6.732 1.00 92.06 92 SER A N 1
ATOM 769 C CA . SER A 1 92 ? 14.695 5.298 7.210 1.00 92.06 92 SER A CA 1
ATOM 770 C C . SER A 1 92 ? 13.649 5.139 6.107 1.00 92.06 92 SER A C 1
ATOM 772 O O . SER A 1 92 ? 13.099 4.051 5.964 1.00 92.06 92 SER A O 1
ATOM 774 N N . ASP A 1 93 ? 13.468 6.136 5.245 1.00 93.88 93 ASP A N 1
ATOM 775 C CA . ASP A 1 93 ? 12.558 6.038 4.106 1.00 93.88 93 ASP A CA 1
ATOM 776 C C . ASP A 1 93 ? 13.047 5.014 3.085 1.00 93.88 93 ASP A C 1
ATOM 778 O O . ASP A 1 93 ? 12.300 4.103 2.718 1.00 93.88 93 ASP A O 1
ATOM 782 N N . LEU A 1 94 ? 14.340 5.020 2.738 1.00 94.75 94 LEU A N 1
ATOM 783 C CA . LEU A 1 94 ? 14.935 3.942 1.934 1.00 94.75 94 LEU A CA 1
ATOM 784 C C . LEU A 1 94 ? 14.764 2.551 2.554 1.00 94.75 94 LEU A C 1
ATOM 786 O O . LEU A 1 94 ? 14.556 1.580 1.820 1.00 94.75 94 LEU A O 1
ATOM 790 N N . TYR A 1 95 ? 14.833 2.433 3.880 1.00 95.12 95 TYR A N 1
ATOM 791 C CA . TYR A 1 95 ? 14.602 1.164 4.567 1.00 95.12 95 TYR A CA 1
ATOM 792 C C . TYR A 1 95 ? 13.157 0.668 4.384 1.00 95.12 95 TYR A C 1
ATOM 794 O O . TYR A 1 95 ? 12.946 -0.505 4.059 1.00 95.12 95 TYR A O 1
ATOM 802 N N . PHE A 1 96 ? 12.158 1.544 4.528 1.00 96.94 96 PHE A N 1
ATOM 803 C CA . PHE A 1 96 ? 10.756 1.175 4.304 1.00 96.94 96 PHE A CA 1
ATOM 804 C C . PHE A 1 96 ? 10.455 0.891 2.830 1.00 96.94 96 PHE A C 1
ATOM 806 O O . PHE A 1 96 ? 9.804 -0.115 2.541 1.00 96.94 96 PHE A O 1
ATOM 813 N N . ASN A 1 97 ? 11.007 1.683 1.906 1.00 98.19 97 ASN A N 1
ATOM 814 C CA . ASN A 1 97 ? 10.945 1.402 0.470 1.00 98.19 97 ASN A CA 1
ATOM 815 C C . ASN A 1 97 ? 11.499 -0.004 0.166 1.00 98.19 97 ASN A C 1
ATOM 817 O O . ASN A 1 97 ? 10.820 -0.845 -0.426 1.00 98.19 97 ASN A O 1
ATOM 821 N N . SER A 1 98 ? 12.703 -0.304 0.666 1.00 98.38 98 SER A N 1
ATOM 822 C CA . SER A 1 98 ? 13.354 -1.611 0.491 1.00 98.38 98 SER A CA 1
ATOM 823 C C . SER A 1 98 ? 12.535 -2.756 1.088 1.00 98.38 98 SER A C 1
ATOM 825 O O . SER A 1 98 ? 12.481 -3.841 0.513 1.00 98.38 98 SER A O 1
ATOM 827 N N . THR A 1 99 ? 11.864 -2.519 2.218 1.00 98.25 99 THR A N 1
ATOM 828 C CA . THR A 1 99 ? 10.984 -3.506 2.861 1.00 98.25 99 THR A CA 1
ATOM 829 C C . THR A 1 99 ? 9.754 -3.806 2.003 1.00 98.25 99 THR A C 1
ATOM 831 O O . THR A 1 99 ? 9.390 -4.972 1.858 1.00 98.25 99 THR A O 1
ATOM 834 N N . GLY A 1 100 ? 9.147 -2.788 1.383 1.00 98.50 100 GLY A N 1
ATOM 835 C CA . GLY A 1 100 ? 8.034 -2.966 0.445 1.00 98.50 100 GLY A CA 1
ATOM 836 C C . GLY A 1 100 ? 8.424 -3.800 -0.779 1.00 98.50 100 GLY A C 1
ATOM 837 O O . GLY A 1 100 ? 7.721 -4.749 -1.132 1.00 98.50 100 GLY A O 1
ATOM 838 N N . ILE A 1 101 ? 9.591 -3.509 -1.368 1.00 98.81 101 ILE A N 1
ATOM 839 C CA . ILE A 1 101 ? 10.156 -4.285 -2.488 1.00 98.81 101 ILE A CA 1
ATOM 840 C C . ILE A 1 101 ? 10.421 -5.728 -2.056 1.00 98.81 101 ILE A C 1
ATOM 842 O O . ILE A 1 101 ? 9.987 -6.668 -2.722 1.00 98.81 101 ILE A O 1
ATOM 846 N N . LEU A 1 102 ? 11.106 -5.916 -0.923 1.00 98.75 102 LEU A N 1
ATOM 847 C CA . LEU A 1 102 ? 11.411 -7.239 -0.385 1.00 98.75 102 LEU A CA 1
ATOM 848 C C . LEU A 1 102 ? 10.133 -8.051 -0.167 1.00 98.75 102 LEU A C 1
ATOM 850 O O . LEU A 1 102 ? 10.095 -9.230 -0.511 1.00 98.75 102 LEU A O 1
ATOM 854 N N . TYR A 1 103 ? 9.084 -7.432 0.369 1.00 98.69 103 TYR A N 1
ATOM 855 C CA . TYR A 1 103 ? 7.813 -8.107 0.583 1.00 98.69 103 TYR A CA 1
ATOM 856 C C . TYR A 1 103 ? 7.175 -8.577 -0.731 1.00 98.69 103 TYR A C 1
ATOM 858 O O . TYR A 1 103 ? 6.746 -9.728 -0.822 1.00 98.69 103 TYR A O 1
ATOM 866 N N . GLY A 1 104 ? 7.204 -7.742 -1.774 1.00 98.31 104 GLY A N 1
ATOM 867 C CA . GLY A 1 104 ? 6.786 -8.140 -3.119 1.00 98.31 104 GLY A CA 1
ATOM 868 C C . GLY A 1 104 ? 7.595 -9.326 -3.664 1.00 98.31 104 GLY A C 1
ATOM 869 O O . GLY A 1 104 ? 7.024 -10.316 -4.123 1.00 98.31 104 GLY A O 1
ATOM 870 N N . VAL A 1 105 ? 8.926 -9.298 -3.524 1.00 98.69 105 VAL A N 1
ATOM 871 C CA . VAL A 1 105 ? 9.803 -10.423 -3.909 1.00 98.69 105 VAL A CA 1
ATOM 872 C C . VAL A 1 105 ? 9.429 -11.701 -3.156 1.00 98.69 105 VAL A C 1
ATOM 874 O O . VAL A 1 105 ? 9.388 -12.785 -3.743 1.00 98.69 105 VAL A O 1
ATOM 877 N N . LEU A 1 106 ? 9.147 -11.596 -1.857 1.00 98.62 106 LEU A N 1
ATOM 878 C CA . LEU A 1 106 ? 8.732 -12.734 -1.045 1.00 98.62 106 LEU A CA 1
ATOM 879 C C . LEU A 1 106 ? 7.384 -13.300 -1.509 1.00 98.62 106 LEU A C 1
ATOM 881 O O . LEU A 1 106 ? 7.248 -14.517 -1.551 1.00 98.62 106 LEU A O 1
ATOM 885 N N . GLN A 1 107 ? 6.426 -12.471 -1.928 1.00 97.69 107 GLN A N 1
ATOM 886 C CA . GLN A 1 107 ? 5.159 -12.943 -2.506 1.00 97.69 107 GLN A CA 1
ATOM 887 C C . GLN A 1 107 ? 5.318 -13.634 -3.870 1.00 97.69 107 GLN A C 1
ATOM 889 O O . GLN A 1 107 ? 4.524 -14.519 -4.211 1.00 97.69 107 GLN A O 1
ATOM 894 N N . VAL A 1 108 ? 6.334 -13.262 -4.656 1.00 97.19 108 VAL A N 1
ATOM 895 C CA . VAL A 1 108 ? 6.690 -13.989 -5.886 1.00 97.19 108 VAL A CA 1
ATOM 896 C C . VAL A 1 108 ? 7.258 -15.366 -5.541 1.00 97.19 108 VAL A C 1
ATOM 898 O O . VAL A 1 108 ? 6.826 -16.364 -6.112 1.00 97.19 108 VAL A O 1
ATOM 901 N N . LYS A 1 109 ? 8.189 -15.433 -4.581 1.00 97.88 109 LYS A N 1
ATOM 902 C CA . LYS A 1 109 ? 8.891 -16.675 -4.208 1.00 97.88 109 LYS A CA 1
ATOM 903 C C . LYS A 1 109 ? 8.056 -17.635 -3.363 1.00 97.88 109 LYS A C 1
ATOM 905 O O . LYS A 1 109 ? 8.234 -18.846 -3.459 1.00 97.88 109 LYS A O 1
ATOM 910 N N . TYR A 1 110 ? 7.168 -17.104 -2.532 1.00 97.88 110 TYR A N 1
ATOM 911 C CA . TYR A 1 110 ? 6.365 -17.856 -1.575 1.00 97.88 110 TYR A CA 1
ATOM 912 C C . TYR A 1 110 ? 4.886 -17.504 -1.771 1.00 97.88 110 TYR A C 1
ATOM 914 O O . TYR A 1 110 ? 4.384 -16.580 -1.126 1.00 97.88 110 TYR A O 1
ATOM 922 N N . PRO A 1 111 ? 4.158 -18.245 -2.630 1.00 94.75 111 PRO A N 1
ATOM 923 C CA . PRO A 1 111 ? 2.774 -17.928 -2.988 1.00 94.75 111 PRO A CA 1
ATOM 924 C C . PRO A 1 111 ? 1.821 -17.785 -1.797 1.00 94.75 111 PRO A C 1
ATOM 926 O O . PRO A 1 111 ? 0.884 -16.998 -1.863 1.00 94.75 111 PRO A O 1
ATOM 929 N N . TYR A 1 112 ? 2.084 -18.472 -0.680 1.00 97.06 112 TYR A N 1
ATOM 930 C CA . TYR A 1 112 ? 1.302 -18.332 0.553 1.00 97.06 112 TYR A CA 1
ATOM 931 C C . TYR A 1 112 ? 1.261 -16.888 1.088 1.00 97.06 112 TYR A C 1
ATOM 933 O O . TYR A 1 112 ? 0.265 -16.468 1.672 1.00 97.06 112 TYR A O 1
ATOM 941 N N . LEU A 1 113 ? 2.311 -16.090 0.861 1.00 97.94 113 LEU A N 1
ATOM 942 C CA . LEU A 1 113 ? 2.346 -14.691 1.295 1.00 97.94 113 LEU A CA 1
ATOM 943 C C . LEU A 1 113 ? 1.398 -13.788 0.496 1.00 97.94 113 LEU A C 1
ATOM 945 O O . LEU A 1 113 ? 1.094 -12.690 0.955 1.00 97.94 113 LEU A O 1
ATOM 949 N N . ARG A 1 114 ? 0.876 -14.243 -0.651 1.00 95.44 114 ARG A N 1
ATOM 950 C CA . ARG A 1 114 ? -0.153 -13.517 -1.419 1.00 95.44 114 ARG A CA 1
ATOM 951 C C . ARG A 1 114 ? -1.498 -13.453 -0.694 1.00 95.44 114 ARG A C 1
ATOM 953 O O . ARG A 1 114 ? -2.345 -12.655 -1.073 1.00 95.44 114 ARG A O 1
ATOM 960 N N . ASN A 1 115 ? -1.662 -14.222 0.382 1.00 96.94 115 ASN A N 1
ATOM 961 C CA . ASN A 1 115 ? -2.807 -14.115 1.283 1.00 96.94 115 ASN A CA 1
ATOM 962 C C . ASN A 1 115 ? -2.782 -12.854 2.146 1.00 96.94 115 ASN A C 1
ATOM 964 O O . ASN A 1 115 ? -3.769 -12.551 2.802 1.00 96.94 115 ASN A O 1
ATOM 968 N N . PHE A 1 116 ? -1.668 -12.127 2.174 1.00 97.94 116 PHE A N 1
ATOM 969 C CA . PHE A 1 116 ? -1.477 -10.952 3.007 1.00 97.94 116 PHE A CA 1
ATOM 970 C C . PHE A 1 116 ? -1.131 -9.781 2.089 1.00 97.94 116 PHE A C 1
ATOM 972 O O . PHE A 1 116 ? -0.084 -9.770 1.452 1.00 97.94 116 PHE A O 1
ATOM 979 N N . ASN A 1 117 ? -2.032 -8.812 1.963 1.00 97.06 117 ASN A N 1
ATOM 980 C CA . ASN A 1 117 ? -1.910 -7.740 0.982 1.00 97.06 117 ASN A CA 1
ATOM 981 C C . ASN A 1 117 ? -1.859 -6.382 1.660 1.00 97.06 117 ASN A C 1
ATOM 983 O O . ASN A 1 117 ? -2.784 -6.014 2.385 1.00 97.06 117 ASN A O 1
ATOM 987 N N . TYR A 1 118 ? -0.812 -5.612 1.361 1.00 98.00 118 TYR A N 1
ATOM 988 C CA . TYR A 1 118 ? -0.824 -4.196 1.686 1.00 98.00 118 TYR A CA 1
ATOM 989 C C . TYR A 1 118 ? -1.830 -3.468 0.803 1.00 98.00 118 TYR A C 1
ATOM 991 O O . TYR A 1 118 ? -1.818 -3.623 -0.422 1.00 98.00 118 TYR A O 1
ATOM 999 N N . LYS A 1 119 ? -2.687 -2.674 1.439 1.00 98.00 119 LYS A N 1
ATOM 1000 C CA . LYS A 1 119 ? -3.643 -1.801 0.763 1.00 98.00 119 LYS A CA 1
ATOM 1001 C C . LYS A 1 119 ? -3.571 -0.390 1.326 1.00 98.00 119 LYS A C 1
ATOM 1003 O O . LYS A 1 119 ? -3.095 -0.177 2.441 1.00 98.00 119 LYS A O 1
ATOM 1008 N N . TRP A 1 120 ? -4.100 0.567 0.583 1.00 97.31 120 TRP A N 1
ATOM 1009 C CA . TRP A 1 120 ? -4.208 1.954 1.021 1.00 97.31 120 TRP A CA 1
ATOM 1010 C C . TRP A 1 120 ? -5.633 2.466 0.850 1.00 97.31 120 TRP A C 1
ATOM 1012 O O . TRP A 1 120 ? -6.329 2.115 -0.103 1.00 97.31 120 TRP A O 1
ATOM 1022 N N . SER A 1 121 ? -6.070 3.303 1.784 1.00 95.75 121 SER A N 1
ATOM 1023 C CA . SER A 1 121 ? -7.266 4.122 1.626 1.00 95.75 121 SER A CA 1
ATOM 1024 C C . SER A 1 121 ? -6.930 5.568 1.938 1.00 95.75 121 SER A C 1
ATOM 1026 O O . SER A 1 121 ? -6.249 5.852 2.928 1.00 95.75 121 SER A O 1
ATOM 1028 N N . TYR A 1 122 ? -7.489 6.470 1.142 1.00 93.62 122 TYR A N 1
ATOM 1029 C CA . TYR A 1 122 ? -7.408 7.899 1.373 1.00 93.62 122 TYR A CA 1
ATOM 1030 C C . TYR A 1 122 ? -8.800 8.498 1.471 1.00 93.62 122 TYR A C 1
ATOM 1032 O O . TYR A 1 122 ? -9.635 8.317 0.582 1.00 93.62 122 TYR A O 1
ATOM 1040 N N . TYR A 1 123 ? -9.027 9.249 2.539 1.00 90.19 123 TYR A N 1
ATOM 1041 C CA . TYR A 1 123 ? -10.176 10.125 2.655 1.00 90.19 123 TYR A CA 1
ATOM 1042 C C . TYR A 1 123 ? -9.705 11.467 3.214 1.00 90.19 123 TYR A C 1
ATOM 1044 O O . TYR A 1 123 ? -9.172 11.482 4.328 1.00 90.19 123 TYR A O 1
ATOM 1052 N N . PRO A 1 124 ? -9.897 12.579 2.479 1.00 87.69 124 PRO A N 1
ATOM 1053 C CA . PRO A 1 124 ? -9.362 13.879 2.863 1.00 87.69 124 PRO A CA 1
ATOM 1054 C C . PRO A 1 124 ? -9.662 14.221 4.324 1.00 87.69 124 PRO A C 1
ATOM 1056 O O . PRO A 1 124 ? -10.815 14.160 4.762 1.00 87.69 124 PRO A O 1
ATOM 1059 N N . SER A 1 125 ? -8.627 14.582 5.085 1.00 82.69 125 SER A N 1
ATOM 1060 C CA . SER A 1 125 ? -8.764 14.904 6.513 1.00 82.69 125 SER A CA 1
ATOM 1061 C C . SER A 1 125 ? -9.574 16.181 6.756 1.00 82.69 125 SER A C 1
ATOM 1063 O O . SER A 1 125 ? -10.148 16.358 7.830 1.00 82.69 125 SER A O 1
ATOM 1065 N N . GLY A 1 126 ? -9.635 17.062 5.752 1.00 72.12 126 GLY A N 1
ATOM 1066 C CA . GLY A 1 126 ? -10.268 18.376 5.835 1.00 72.12 126 GLY A CA 1
ATOM 1067 C C . GLY A 1 126 ? -9.478 19.405 6.654 1.00 72.12 126 GLY A C 1
ATOM 1068 O O . GLY A 1 126 ? -9.961 20.526 6.792 1.00 72.12 126 GLY A O 1
ATOM 1069 N N . GLY A 1 127 ? -8.304 19.035 7.188 1.00 58.78 127 GLY A N 1
ATOM 1070 C CA . GLY A 1 127 ? -7.449 19.892 8.019 1.00 58.78 127 GLY A CA 1
ATOM 1071 C C . GLY A 1 127 ? -6.526 20.830 7.237 1.00 58.78 127 GLY A C 1
ATOM 1072 O O . GLY A 1 127 ? -6.150 21.876 7.754 1.00 58.78 127 GLY A O 1
ATOM 1073 N N . GLY A 1 128 ? -6.240 20.522 5.970 1.00 53.97 128 GLY A N 1
ATOM 1074 C CA . GLY A 1 128 ? -5.526 21.419 5.063 1.00 53.97 128 GLY A CA 1
ATOM 1075 C C . GLY A 1 128 ? -6.502 22.344 4.347 1.00 53.97 128 GLY A C 1
ATOM 1076 O O . GLY A 1 128 ? -7.419 21.888 3.654 1.00 53.97 128 GLY A O 1
ATOM 1077 N N . GLY A 1 129 ? -6.339 23.654 4.522 1.00 51.97 129 GLY A N 1
ATOM 1078 C CA . GLY A 1 129 ? -7.099 24.629 3.755 1.00 51.97 129 GLY A CA 1
ATOM 1079 C C . GLY A 1 129 ? -6.898 24.368 2.264 1.00 51.97 129 GLY A C 1
ATOM 1080 O O . GLY A 1 129 ? -5.770 24.249 1.803 1.00 51.97 129 GLY A O 1
ATOM 1081 N N . ARG A 1 130 ? -7.983 24.365 1.482 1.00 54.00 130 ARG A N 1
ATOM 1082 C CA . ARG A 1 130 ? -7.978 24.312 0.000 1.00 54.00 130 ARG A CA 1
ATOM 1083 C C . ARG A 1 130 ? -7.135 25.417 -0.683 1.00 54.00 130 ARG A C 1
ATOM 1085 O O . ARG A 1 130 ? -7.174 25.538 -1.901 1.00 54.00 130 ARG A O 1
ATOM 1092 N N . ASN A 1 131 ? -6.442 26.240 0.103 1.00 56.00 131 ASN A N 1
ATOM 1093 C CA . ASN A 1 131 ? -5.663 27.405 -0.281 1.00 56.00 131 ASN A CA 1
ATOM 1094 C C . ASN A 1 131 ? -4.144 27.202 -0.093 1.00 56.00 131 ASN A C 1
ATOM 1096 O O . ASN A 1 131 ? -3.402 28.120 -0.431 1.00 56.00 131 ASN A O 1
ATOM 1100 N N . ASP A 1 132 ? -3.679 26.067 0.449 1.00 63.31 132 ASP A N 1
ATOM 1101 C CA . ASP A 1 132 ? -2.247 25.737 0.483 1.00 63.31 132 ASP A CA 1
ATOM 1102 C C . ASP A 1 132 ? -1.818 25.129 -0.871 1.00 63.31 132 ASP A C 1
ATOM 1104 O O . ASP A 1 132 ? -2.359 24.091 -1.267 1.00 63.31 132 ASP A O 1
ATOM 1108 N N . PRO A 1 133 ? -0.889 25.764 -1.611 1.00 62.66 133 PRO A N 1
ATOM 1109 C CA . PRO A 1 133 ? -0.387 25.238 -2.878 1.00 62.66 133 PRO A CA 1
ATOM 1110 C C . PRO A 1 133 ? 0.387 23.911 -2.755 1.00 62.66 133 PRO A C 1
ATOM 1112 O O . PRO A 1 133 ? 0.477 23.208 -3.763 1.00 62.66 133 PRO A O 1
ATOM 1115 N N . ASP A 1 134 ? 0.886 23.550 -1.565 1.00 64.38 134 ASP A N 1
ATOM 1116 C CA . ASP A 1 134 ? 1.592 22.284 -1.288 1.00 64.38 134 ASP A CA 1
ATOM 1117 C C . ASP A 1 134 ? 0.634 21.159 -0.814 1.00 64.38 134 ASP A C 1
ATOM 1119 O O . ASP A 1 134 ? 1.048 20.016 -0.558 1.00 64.38 134 ASP A O 1
ATOM 1123 N N . TRP A 1 135 ? -0.668 21.447 -0.686 1.00 72.38 135 TRP A N 1
ATOM 1124 C CA . TRP A 1 135 ? -1.652 20.460 -0.249 1.00 72.38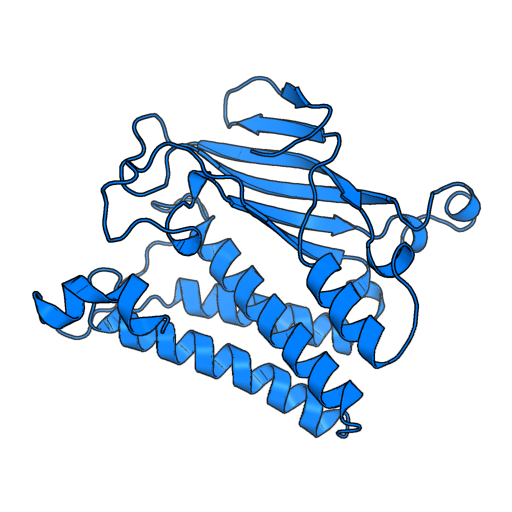 135 TRP A CA 1
ATOM 1125 C C . TRP A 1 135 ? -2.010 19.479 -1.368 1.00 72.38 135 TRP A C 1
ATOM 1127 O O . TRP A 1 135 ? -2.438 19.853 -2.462 1.00 72.38 135 TRP A O 1
ATOM 1137 N N . GLY A 1 136 ? -1.924 18.187 -1.061 1.00 75.75 136 GLY A N 1
ATOM 1138 C CA . GLY A 1 136 ? -2.385 17.128 -1.942 1.00 75.75 136 GLY A CA 1
ATOM 1139 C C . GLY A 1 136 ? -2.549 15.799 -1.210 1.00 75.75 136 GLY A C 1
ATOM 1140 O O . GLY A 1 136 ? -2.168 15.671 -0.044 1.00 75.75 136 GLY A O 1
ATOM 1141 N N . PRO A 1 137 ? -3.085 14.770 -1.891 1.00 82.81 137 PRO A N 1
ATOM 1142 C CA . PRO A 1 137 ? -3.294 13.463 -1.284 1.00 82.81 137 PRO A CA 1
ATOM 1143 C C . PRO A 1 137 ? -2.032 12.896 -0.643 1.00 82.81 137 PRO A C 1
ATOM 1145 O O . PRO A 1 137 ? -2.131 12.329 0.428 1.00 82.81 137 PRO A O 1
ATOM 1148 N N . ALA A 1 138 ? -0.852 13.081 -1.237 1.00 80.56 138 ALA A N 1
ATOM 1149 C CA . ALA A 1 138 ? 0.400 12.562 -0.686 1.00 80.56 138 ALA A CA 1
ATOM 1150 C C . ALA A 1 138 ? 0.865 13.285 0.598 1.00 80.56 138 ALA A C 1
ATOM 1152 O O . ALA A 1 138 ? 1.510 12.651 1.425 1.00 80.56 138 ALA A O 1
ATOM 1153 N N . SER A 1 139 ? 0.519 14.566 0.792 1.00 79.06 139 SER A N 1
ATOM 1154 C CA . SER A 1 139 ? 0.918 15.364 1.967 1.00 79.06 139 SER A CA 1
ATOM 1155 C C . SER A 1 139 ? -0.125 15.353 3.098 1.00 79.06 139 SER A C 1
ATOM 1157 O O . SER A 1 139 ? 0.190 15.683 4.244 1.00 79.06 139 SER A O 1
ATOM 1159 N N . ASP A 1 140 ? -1.357 14.911 2.818 1.00 86.69 140 ASP A N 1
ATOM 1160 C CA . ASP A 1 140 ? -2.440 14.775 3.797 1.00 86.69 140 ASP A CA 1
ATOM 1161 C C . ASP A 1 140 ? -2.396 13.438 4.570 1.00 86.69 140 ASP A C 1
ATOM 1163 O O . ASP A 1 140 ? -3.293 12.595 4.464 1.00 86.69 140 ASP A O 1
ATOM 1167 N N . TYR A 1 141 ? -1.356 13.243 5.384 1.00 89.19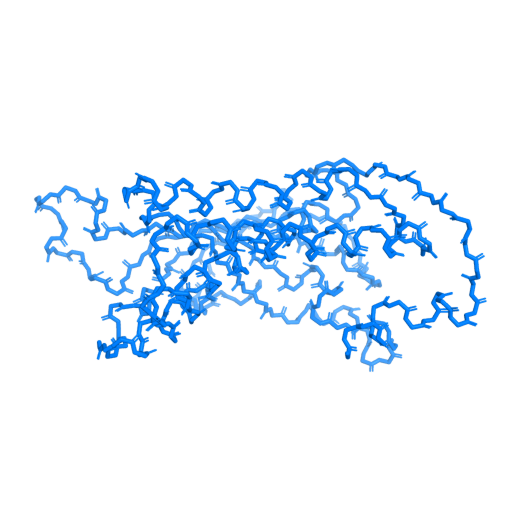 141 TYR A N 1
ATOM 1168 C CA . TYR A 1 141 ? -1.147 12.020 6.171 1.00 89.19 141 TYR A CA 1
ATOM 1169 C C . TYR A 1 141 ? -2.297 11.662 7.127 1.00 89.19 141 TYR A C 1
ATOM 1171 O O . TYR A 1 141 ? -2.564 10.481 7.351 1.00 89.19 141 TYR A O 1
ATOM 1179 N N . SER A 1 142 ? -3.034 12.633 7.666 1.00 90.75 142 SER A N 1
ATOM 1180 C CA . SER A 1 142 ? -4.227 12.362 8.486 1.00 90.75 142 SER A CA 1
ATOM 1181 C C . SER A 1 142 ? -5.392 11.750 7.709 1.00 90.75 142 SER A C 1
ATOM 1183 O O . SER A 1 142 ? -6.326 11.218 8.317 1.00 90.75 142 SER A O 1
ATOM 1185 N N . GLY A 1 143 ? -5.372 11.844 6.379 1.00 91.56 143 GLY A N 1
ATOM 1186 C CA . GLY A 1 143 ? -6.337 11.199 5.496 1.00 91.56 143 GLY A CA 1
ATOM 1187 C C . GLY A 1 143 ? -5.993 9.751 5.150 1.00 91.56 143 GLY A C 1
ATOM 1188 O O . GLY A 1 143 ? -6.798 9.078 4.507 1.00 91.56 143 GLY A O 1
ATOM 1189 N N . HIS A 1 144 ? -4.805 9.270 5.530 1.00 94.31 144 HIS A N 1
ATOM 1190 C CA . HIS A 1 144 ? -4.293 7.964 5.117 1.00 94.31 144 HIS A CA 1
ATOM 1191 C C . HIS A 1 144 ? -4.606 6.884 6.143 1.00 94.31 144 HIS A C 1
ATOM 1193 O O . HIS A 1 144 ? -4.443 7.068 7.353 1.00 94.31 144 HIS A O 1
ATOM 1199 N N . ILE A 1 145 ? -4.955 5.707 5.631 1.00 96.25 145 ILE A N 1
ATOM 1200 C CA . ILE A 1 145 ? -4.863 4.452 6.371 1.00 96.25 145 ILE A CA 1
ATOM 1201 C C . ILE A 1 145 ? -4.167 3.439 5.466 1.00 96.25 145 ILE A C 1
ATOM 1203 O O . ILE A 1 145 ? -4.570 3.225 4.320 1.00 96.25 145 ILE A O 1
ATOM 1207 N N . TYR A 1 146 ? -3.120 2.821 5.997 1.00 97.56 146 TYR A N 1
ATOM 1208 C CA . TYR A 1 146 ? -2.426 1.705 5.371 1.00 97.56 146 TYR A CA 1
ATOM 1209 C C . TYR A 1 146 ? -2.876 0.414 6.030 1.00 97.56 146 TYR A C 1
ATOM 1211 O O . TYR A 1 146 ? -2.924 0.313 7.257 1.00 97.56 146 TYR A O 1
ATOM 1219 N N . TRP A 1 147 ? -3.213 -0.566 5.210 1.00 98.12 147 TRP A N 1
ATOM 1220 C CA . TRP A 1 147 ? -3.884 -1.785 5.624 1.00 98.12 147 TRP A CA 1
ATOM 1221 C C . TRP A 1 147 ? -3.031 -3.001 5.324 1.00 98.12 147 TRP A C 1
ATOM 1223 O O . TRP A 1 147 ? -2.335 -3.035 4.313 1.00 98.12 147 TRP A O 1
ATOM 1233 N N . LEU A 1 148 ? -3.161 -4.022 6.161 1.00 98.25 148 LEU A N 1
ATOM 1234 C CA . LEU A 1 148 ? -2.793 -5.393 5.852 1.00 98.25 148 LEU A CA 1
ATOM 1235 C C . LEU A 1 148 ? -4.081 -6.220 5.800 1.00 98.25 148 LEU A C 1
ATOM 1237 O O . LEU A 1 148 ? -4.690 -6.491 6.837 1.00 98.25 148 LEU A O 1
ATOM 1241 N N . ALA A 1 149 ? -4.504 -6.573 4.590 1.00 98.19 149 ALA A N 1
ATOM 1242 C CA . ALA A 1 149 ? -5.671 -7.404 4.328 1.00 98.19 149 ALA A CA 1
ATOM 1243 C C . ALA A 1 149 ? -5.276 -8.882 4.237 1.00 98.19 149 ALA A C 1
ATOM 1245 O O . ALA A 1 149 ? -4.251 -9.220 3.648 1.00 98.19 149 ALA A O 1
ATOM 1246 N N . MET A 1 150 ? -6.100 -9.750 4.810 1.00 98.25 150 MET A N 1
ATOM 1247 C CA . MET A 1 150 ? -5.914 -11.195 4.875 1.00 98.25 150 MET A CA 1
ATOM 1248 C C . MET A 1 150 ? -6.978 -11.882 4.022 1.00 98.25 150 MET A C 1
ATOM 1250 O O . MET A 1 150 ? -8.171 -11.681 4.266 1.00 98.25 150 MET A O 1
ATOM 1254 N N . ASP A 1 151 ? -6.551 -12.694 3.053 1.00 97.00 151 ASP A N 1
ATOM 1255 C CA . ASP A 1 151 ? -7.431 -13.563 2.271 1.00 97.00 151 ASP A CA 1
ATOM 1256 C C . ASP A 1 151 ? -7.976 -14.670 3.170 1.00 97.00 151 ASP A C 1
ATOM 1258 O O . ASP A 1 151 ? -7.364 -15.721 3.374 1.00 97.00 151 ASP A O 1
ATOM 1262 N N . MET A 1 152 ? -9.133 -14.397 3.762 1.00 96.94 152 MET A N 1
ATOM 1263 C CA . MET A 1 152 ? -9.737 -15.299 4.729 1.00 96.94 152 MET A CA 1
ATOM 1264 C C . MET A 1 152 ? -10.194 -16.590 4.067 1.00 96.94 152 MET A C 1
ATOM 1266 O O . MET A 1 152 ? -10.092 -17.647 4.680 1.00 96.94 152 MET A O 1
ATOM 1270 N N . HIS A 1 153 ? -10.660 -16.529 2.819 1.00 95.31 153 HIS A N 1
ATOM 1271 C CA . HIS A 1 153 ? -11.096 -17.728 2.118 1.00 95.31 153 HIS A CA 1
ATOM 1272 C C . HIS A 1 153 ? -9.930 -18.703 1.909 1.00 95.31 153 HIS A C 1
ATOM 1274 O O . HIS A 1 153 ? -10.115 -19.906 2.074 1.00 95.31 153 HIS A O 1
ATOM 1280 N N . ASN A 1 154 ? -8.729 -18.200 1.611 1.00 94.62 154 ASN A N 1
ATOM 1281 C CA . ASN A 1 154 ? -7.561 -19.058 1.418 1.00 94.62 154 ASN A CA 1
ATOM 1282 C C . ASN A 1 154 ? -6.849 -19.450 2.729 1.00 94.62 154 ASN A C 1
ATOM 1284 O O . ASN A 1 154 ? -6.221 -20.504 2.792 1.00 94.62 154 ASN A O 1
ATOM 1288 N N . ILE A 1 155 ? -6.917 -18.620 3.778 1.00 96.19 155 ILE A N 1
ATOM 1289 C CA . ILE A 1 155 ? -6.266 -18.904 5.073 1.00 96.19 155 ILE A CA 1
ATOM 1290 C C . ILE A 1 155 ? -7.113 -19.839 5.952 1.00 96.19 155 ILE A C 1
ATOM 1292 O O . ILE A 1 155 ? -6.561 -20.605 6.747 1.00 96.19 155 ILE A O 1
ATOM 1296 N N . LEU A 1 156 ? -8.445 -19.761 5.872 1.00 96.31 156 LEU A N 1
ATOM 1297 C CA . LEU A 1 156 ? -9.321 -20.555 6.734 1.00 96.31 156 LEU A CA 1
ATOM 1298 C C . LEU A 1 156 ? -9.217 -22.062 6.423 1.00 96.31 156 LEU A C 1
ATOM 1300 O O . LEU A 1 156 ? -9.066 -22.444 5.262 1.00 96.31 156 LEU A O 1
ATOM 1304 N N . PRO A 1 157 ? -9.365 -22.938 7.439 1.00 95.12 157 PRO A N 1
ATOM 1305 C CA . PRO A 1 157 ? -9.397 -24.385 7.229 1.00 95.12 157 PRO A CA 1
ATOM 1306 C C . PRO A 1 157 ? -10.511 -24.811 6.265 1.00 95.12 157 PRO A C 1
ATOM 1308 O O . PRO A 1 157 ? -11.575 -24.190 6.236 1.00 95.12 157 PRO A O 1
ATOM 1311 N N . GLU A 1 158 ? -10.319 -25.934 5.566 1.00 93.25 158 GLU A N 1
ATOM 1312 C CA . GLU A 1 158 ? -11.304 -26.504 4.625 1.00 93.25 158 GLU A CA 1
ATOM 1313 C C . GLU A 1 158 ? -12.694 -26.720 5.241 1.00 93.25 158 GLU A C 1
ATOM 1315 O O . GLU A 1 158 ? -13.710 -26.613 4.562 1.00 93.25 158 GLU A O 1
ATOM 1320 N N . SER A 1 159 ? -12.763 -26.970 6.551 1.00 95.12 159 SER A N 1
ATOM 1321 C CA . SER A 1 159 ? -14.029 -27.127 7.271 1.00 95.12 159 SER A CA 1
ATOM 1322 C C . SER A 1 159 ? -14.866 -25.844 7.355 1.00 95.12 159 SER A C 1
ATOM 1324 O O . SER A 1 159 ? -16.063 -25.925 7.629 1.00 95.12 159 SER A O 1
ATOM 1326 N N . ILE A 1 160 ? -14.260 -24.669 7.143 1.00 93.62 160 ILE A N 1
ATOM 1327 C CA . ILE A 1 160 ? -14.897 -23.352 7.302 1.00 93.62 160 ILE A CA 1
ATOM 1328 C C . ILE A 1 160 ? -14.838 -22.536 6.002 1.00 93.62 160 ILE A C 1
ATOM 1330 O O . ILE A 1 160 ? -15.774 -21.786 5.722 1.00 93.62 160 ILE A O 1
ATOM 1334 N N . ASN A 1 161 ? -13.785 -22.676 5.188 1.00 92.50 161 ASN A N 1
ATOM 1335 C CA . ASN A 1 161 ? -13.556 -21.806 4.029 1.00 92.50 161 ASN A CA 1
ATOM 1336 C C . ASN A 1 161 ? -14.704 -21.817 3.002 1.00 92.50 161 ASN A C 1
ATOM 1338 O O . ASN A 1 161 ? -15.034 -20.766 2.458 1.00 92.50 161 ASN A O 1
ATOM 1342 N N . GLY A 1 162 ? -15.382 -22.954 2.804 1.00 92.94 162 GLY A N 1
ATOM 1343 C CA . GLY A 1 162 ? -16.518 -23.083 1.887 1.00 92.94 162 GLY A CA 1
ATOM 1344 C C . GLY A 1 162 ? -17.743 -22.263 2.301 1.00 92.94 162 GLY A C 1
ATOM 1345 O O . GLY A 1 162 ? -18.566 -21.922 1.455 1.00 92.94 162 GLY A O 1
ATOM 1346 N N . TYR A 1 163 ? -17.842 -21.901 3.583 1.00 95.31 163 TYR A N 1
ATOM 1347 C CA . TYR A 1 163 ? -18.884 -21.019 4.114 1.00 95.31 163 TYR A CA 1
ATOM 1348 C C . TYR A 1 163 ? -18.462 -19.546 4.121 1.00 95.31 163 TYR A C 1
ATOM 1350 O O . TYR A 1 163 ? -19.302 -18.667 4.318 1.00 95.31 163 TYR A O 1
ATOM 1358 N N . TRP A 1 164 ? -17.173 -19.264 3.919 1.00 96.12 164 TRP A N 1
ATOM 1359 C CA . TRP A 1 164 ? -16.645 -17.909 3.907 1.00 96.12 164 TRP A CA 1
ATOM 1360 C C . TRP A 1 164 ? -16.654 -17.331 2.481 1.00 96.12 164 TRP A C 1
ATOM 1362 O O . TRP A 1 164 ? -16.054 -17.925 1.578 1.00 96.12 164 TRP A O 1
ATOM 1372 N N . PRO A 1 165 ? -17.290 -16.169 2.236 1.00 96.12 165 PRO A N 1
ATOM 1373 C CA . PRO A 1 165 ? -17.353 -15.592 0.897 1.00 96.12 165 PRO A CA 1
ATOM 1374 C C . PRO A 1 165 ? -15.966 -15.228 0.349 1.00 96.12 165 PRO A C 1
ATOM 1376 O O . PRO A 1 165 ? -15.223 -14.486 0.984 1.00 96.12 165 PRO A O 1
ATOM 1379 N N . LYS A 1 166 ? -15.646 -15.676 -0.873 1.00 95.50 166 LYS A N 1
ATOM 1380 C CA . LYS A 1 166 ? -14.361 -15.406 -1.559 1.00 95.50 166 LYS A CA 1
ATOM 1381 C C . LYS A 1 166 ? -14.036 -13.920 -1.735 1.00 95.50 166 LYS A C 1
ATOM 1383 O O . LYS A 1 166 ? -12.874 -13.541 -1.820 1.00 95.50 166 LYS A O 1
ATOM 1388 N N . TYR A 1 167 ? -15.070 -13.087 -1.822 1.00 95.69 167 TYR A N 1
ATOM 1389 C CA . TYR A 1 167 ? -14.945 -11.644 -2.005 1.00 95.69 167 TYR A CA 1
ATOM 1390 C C . TYR A 1 167 ? -14.758 -10.872 -0.689 1.00 95.69 167 TYR A C 1
ATOM 1392 O O . TYR A 1 167 ? -14.633 -9.648 -0.728 1.00 95.69 167 TYR A O 1
ATOM 1400 N N . LEU A 1 168 ? -14.794 -11.543 0.468 1.00 97.25 168 LEU A N 1
ATOM 1401 C CA . LEU A 1 168 ? -14.775 -10.901 1.779 1.00 97.25 168 LEU A CA 1
ATOM 1402 C C . LEU A 1 168 ? -13.524 -11.294 2.565 1.00 97.25 168 LEU A C 1
ATOM 1404 O O . LEU A 1 168 ? -13.269 -12.470 2.795 1.00 97.25 168 LEU A O 1
ATOM 1408 N N . ASN A 1 169 ? -12.798 -10.298 3.049 1.00 97.69 169 ASN A N 1
ATOM 1409 C CA . ASN A 1 169 ? -11.555 -10.442 3.795 1.00 97.69 169 ASN A CA 1
ATOM 1410 C C . ASN A 1 169 ? -11.631 -9.729 5.150 1.00 97.69 169 ASN A C 1
ATOM 1412 O O . ASN A 1 169 ? -12.593 -9.016 5.447 1.00 97.69 169 ASN A O 1
ATOM 1416 N N . LEU A 1 170 ? -10.593 -9.914 5.967 1.00 97.88 170 LEU A N 1
ATOM 1417 C CA . LEU A 1 170 ? -10.348 -9.121 7.172 1.00 97.88 170 LEU A CA 1
ATOM 1418 C C . LEU A 1 170 ? -9.090 -8.281 6.983 1.00 97.88 170 LEU A C 1
ATOM 1420 O O . LEU A 1 170 ? -8.101 -8.769 6.444 1.00 97.88 170 LEU A O 1
ATOM 1424 N N . ALA A 1 171 ? -9.099 -7.045 7.468 1.00 98.19 171 ALA A N 1
ATOM 1425 C CA . ALA A 1 171 ? -7.953 -6.155 7.395 1.00 98.19 171 ALA A CA 1
ATOM 1426 C C . ALA A 1 171 ? -7.686 -5.454 8.726 1.00 98.19 171 ALA A C 1
ATOM 1428 O O . ALA A 1 171 ? -8.604 -5.086 9.464 1.00 98.19 171 ALA A O 1
ATOM 1429 N N . VAL A 1 172 ? -6.402 -5.238 9.003 1.00 97.88 172 VAL A N 1
ATOM 1430 C CA . VAL A 1 172 ? -5.932 -4.364 10.081 1.00 97.88 172 VAL A CA 1
ATOM 1431 C C . VAL A 1 172 ? -5.272 -3.137 9.470 1.00 97.88 172 VAL A C 1
ATOM 1433 O O . VAL A 1 172 ? -4.531 -3.254 8.499 1.00 97.88 172 VAL A O 1
ATOM 1436 N N . GLY A 1 173 ? -5.565 -1.960 10.007 1.00 96.25 173 GLY A N 1
ATOM 1437 C CA . GLY A 1 173 ? -5.140 -0.678 9.461 1.00 96.25 173 GLY A CA 1
ATOM 1438 C C . GLY A 1 173 ? -4.388 0.169 10.478 1.00 96.25 173 GLY A C 1
ATOM 1439 O O . GLY A 1 173 ? -4.753 0.203 11.657 1.00 96.25 173 GLY A O 1
ATOM 1440 N N . LEU A 1 174 ? -3.371 0.884 10.001 1.00 95.56 174 LEU A N 1
ATOM 1441 C CA . LEU A 1 174 ? -2.678 1.933 10.738 1.00 95.56 174 LEU A CA 1
ATOM 1442 C C . LEU A 1 174 ? -2.779 3.254 9.975 1.00 95.56 174 LEU A C 1
ATOM 1444 O O . LEU A 1 174 ? -2.501 3.334 8.780 1.00 95.56 174 LEU A O 1
ATOM 1448 N N . G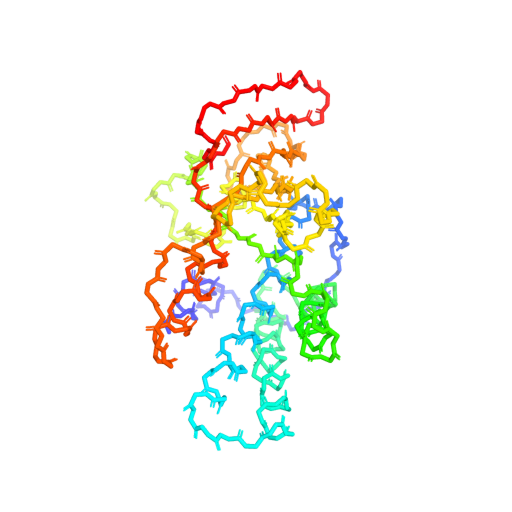LY A 1 175 ? -3.153 4.301 10.693 1.00 94.38 175 GLY A N 1
ATOM 1449 C CA . GLY A 1 175 ? -3.091 5.679 10.233 1.00 94.38 175 GLY A CA 1
ATOM 1450 C C . GLY A 1 175 ? -2.737 6.595 11.396 1.00 94.38 175 GLY A C 1
ATOM 1451 O O . GLY A 1 175 ? -2.372 6.144 12.488 1.00 94.38 175 GLY A O 1
ATOM 1452 N N . ALA A 1 176 ? -2.918 7.892 11.203 1.00 91.81 176 ALA A N 1
ATOM 1453 C CA . ALA A 1 176 ? -2.778 8.856 12.280 1.00 91.81 176 ALA A CA 1
ATOM 1454 C C . ALA A 1 176 ? -3.805 9.980 12.156 1.00 91.81 176 ALA A C 1
ATOM 1456 O O . ALA A 1 176 ? -4.547 10.083 11.181 1.00 91.81 176 ALA A O 1
ATOM 1457 N N . LYS A 1 177 ? -3.903 10.778 13.214 1.00 89.19 177 LYS A N 1
ATOM 1458 C CA . LYS A 1 177 ? -4.731 11.976 13.277 1.00 89.19 177 LYS A CA 1
ATOM 1459 C C . LYS A 1 177 ? -3.870 13.148 13.702 1.00 89.19 177 LYS A C 1
ATOM 1461 O O . LYS A 1 177 ? -3.054 13.012 14.615 1.00 89.19 177 LYS A O 1
ATOM 1466 N N . ASN A 1 178 ? -4.154 14.289 13.096 1.00 86.00 178 ASN A N 1
ATOM 1467 C CA . ASN A 1 178 ? -3.514 15.572 13.318 1.00 86.00 178 ASN A CA 1
ATOM 1468 C C . ASN A 1 178 ? -2.016 15.603 12.944 1.00 86.00 178 ASN A C 1
ATOM 1470 O O . ASN A 1 178 ? -1.217 16.234 13.633 1.00 86.00 178 ASN A O 1
ATOM 1474 N N . VAL A 1 179 ? -1.612 14.853 11.914 1.00 84.69 179 VAL A N 1
ATOM 1475 C CA . VAL A 1 179 ? -0.208 14.721 11.486 1.00 84.69 179 VAL A CA 1
ATOM 1476 C C . VAL A 1 179 ? 0.104 15.357 10.128 1.00 84.69 179 VAL A C 1
ATOM 1478 O O . VAL A 1 179 ? 1.280 15.397 9.767 1.00 84.69 179 VAL A O 1
ATOM 1481 N N . SER A 1 180 ? -0.903 15.846 9.399 1.00 80.25 180 SER A N 1
ATOM 1482 C CA . SER A 1 180 ? -0.706 16.590 8.149 1.00 80.25 180 SER A CA 1
ATOM 1483 C C . SER A 1 180 ? -0.140 17.989 8.423 1.00 80.25 180 SER A C 1
ATOM 1485 O O . SER A 1 180 ? -0.200 18.489 9.551 1.00 80.25 180 SER A O 1
ATOM 1487 N N . PHE A 1 181 ? 0.404 18.632 7.385 1.00 63.38 181 PHE A N 1
ATOM 1488 C CA . PHE A 1 181 ? 0.700 20.068 7.421 1.00 63.38 181 PHE A CA 1
ATOM 1489 C C . PHE A 1 181 ? -0.598 20.825 7.773 1.00 63.38 181 PHE A C 1
ATOM 1491 O O . PHE A 1 181 ? -1.649 20.524 7.215 1.00 63.38 181 PHE A O 1
ATOM 1498 N N . ASP A 1 182 ? -0.531 21.727 8.754 1.00 62.59 182 ASP A N 1
ATOM 1499 C CA . ASP A 1 182 ? -1.638 22.542 9.300 1.00 62.59 182 ASP A CA 1
ATOM 1500 C C . ASP A 1 182 ? -2.705 21.858 10.163 1.00 62.59 182 ASP A C 1
ATOM 1502 O O . ASP A 1 182 ? -3.600 22.527 10.690 1.00 62.59 182 ASP A O 1
ATOM 1506 N N . ASP A 1 183 ? -2.588 20.558 10.420 1.00 67.50 183 ASP A N 1
ATOM 1507 C CA . ASP A 1 183 ? -3.499 19.920 11.358 1.00 67.50 183 ASP A CA 1
ATOM 1508 C C . ASP A 1 183 ? -3.342 20.473 12.784 1.00 67.50 183 ASP A C 1
ATOM 1510 O O . ASP A 1 183 ? -2.281 20.392 13.414 1.00 67.50 183 ASP A O 1
ATOM 1514 N N . VAL A 1 184 ? -4.451 20.958 13.343 1.00 65.81 184 VAL A N 1
ATOM 1515 C CA . VAL A 1 184 ? -4.503 21.466 14.715 1.00 65.81 184 VAL A CA 1
ATOM 1516 C C . VAL A 1 184 ? -5.023 20.379 15.654 1.00 65.81 184 VAL A C 1
ATOM 1518 O O . VAL A 1 184 ? -6.155 19.911 15.539 1.00 65.81 184 VAL A O 1
ATOM 1521 N N . GLY A 1 185 ? -4.218 20.001 16.646 1.00 77.25 185 GLY A N 1
ATOM 1522 C CA . GLY A 1 185 ? -4.657 19.149 17.751 1.00 77.25 185 GLY A CA 1
ATOM 1523 C C . GLY A 1 185 ? -3.612 18.145 18.220 1.00 77.25 185 GLY A C 1
ATOM 1524 O O . GLY A 1 185 ? -2.467 18.136 17.780 1.00 77.25 185 GLY A O 1
ATOM 1525 N N . ILE A 1 186 ? -4.015 17.277 19.150 1.00 81.69 186 ILE A N 1
ATOM 1526 C CA . ILE A 1 186 ? -3.131 16.237 19.688 1.00 81.69 186 ILE A CA 1
ATOM 1527 C C . ILE A 1 186 ? -2.942 15.152 18.628 1.00 81.69 186 ILE A C 1
ATOM 1529 O O . ILE A 1 186 ? -3.927 14.567 18.165 1.00 81.69 186 ILE A O 1
ATOM 1533 N N . LYS A 1 187 ? -1.681 14.884 18.278 1.00 87.75 187 LYS A N 1
ATOM 1534 C CA . LYS A 1 187 ? -1.283 13.796 17.380 1.00 87.75 187 LYS A CA 1
ATOM 1535 C C . LYS A 1 187 ? -1.593 12.444 18.004 1.00 87.75 187 LYS A C 1
ATOM 1537 O O . LYS A 1 187 ? -1.287 12.225 19.177 1.00 87.75 187 LYS A O 1
ATOM 1542 N N . LYS A 1 188 ? -2.204 11.541 17.237 1.00 89.12 188 LYS A N 1
ATOM 1543 C CA . LYS A 1 188 ? -2.555 10.194 17.715 1.00 89.12 188 LYS A CA 1
ATOM 1544 C C . LYS A 1 188 ? -2.427 9.160 16.608 1.00 89.12 188 LYS A C 1
ATOM 1546 O O . LYS A 1 188 ? -2.905 9.396 15.500 1.00 89.12 188 LYS A O 1
ATOM 1551 N N . HIS A 1 189 ? -1.890 7.985 16.937 1.00 91.38 189 HIS A N 1
ATOM 1552 C CA . HIS A 1 189 ? -2.055 6.795 16.100 1.00 91.38 189 HIS A CA 1
ATOM 1553 C C . HIS A 1 189 ? -3.528 6.408 16.024 1.00 91.38 189 HIS A C 1
ATOM 1555 O O . HIS A 1 189 ? -4.261 6.480 17.019 1.00 91.38 189 HIS A O 1
ATOM 1561 N N . LYS A 1 190 ? -3.928 5.973 14.836 1.00 93.06 190 LYS A N 1
ATOM 1562 C CA . LYS A 1 190 ? -5.229 5.400 14.528 1.00 93.06 190 LYS A CA 1
ATOM 1563 C C . LYS A 1 190 ? -5.027 3.938 14.183 1.00 93.06 190 LYS A C 1
ATOM 1565 O O . LYS A 1 190 ? -4.325 3.629 13.228 1.00 93.06 190 LYS A O 1
ATOM 1570 N N . PHE A 1 191 ? -5.679 3.069 14.933 1.00 94.81 191 PHE A N 1
ATOM 1571 C CA . PHE A 1 191 ? -5.706 1.642 14.664 1.00 94.81 191 PHE A CA 1
ATOM 1572 C C . PHE A 1 191 ? -7.101 1.255 14.206 1.00 94.81 191 PHE A C 1
ATOM 1574 O O . PHE A 1 191 ? -8.103 1.767 14.722 1.00 94.81 191 PHE A O 1
ATOM 1581 N N . VAL A 1 192 ? -7.164 0.364 13.225 1.00 96.38 192 VAL A N 1
ATOM 1582 C CA . VAL A 1 192 ? -8.419 -0.031 12.598 1.00 96.38 192 VAL A CA 1
ATOM 1583 C C . VAL A 1 192 ? -8.452 -1.535 12.381 1.00 96.38 192 VAL A C 1
ATOM 1585 O O . VAL A 1 192 ? -7.441 -2.140 12.045 1.00 96.38 192 VAL A O 1
ATOM 1588 N N . ILE A 1 193 ? -9.622 -2.134 12.570 1.00 97.25 193 ILE A N 1
ATOM 1589 C CA . ILE A 1 193 ? -9.934 -3.495 12.136 1.00 97.25 193 ILE A CA 1
ATOM 1590 C C . ILE A 1 193 ? -11.206 -3.393 11.299 1.00 97.25 193 ILE A C 1
ATOM 1592 O O . ILE A 1 193 ? -12.198 -2.831 11.769 1.00 97.25 193 ILE A O 1
ATOM 1596 N N . ALA A 1 194 ? -11.188 -3.890 10.069 1.00 97.88 194 ALA A N 1
ATOM 1597 C CA . ALA A 1 194 ? -12.318 -3.788 9.152 1.00 97.88 194 ALA A CA 1
ATOM 1598 C C . ALA A 1 194 ? -12.493 -5.063 8.325 1.00 97.88 194 ALA A C 1
ATOM 1600 O O . ALA A 1 194 ? -11.582 -5.884 8.210 1.00 97.88 194 ALA A O 1
ATOM 1601 N N . LEU A 1 195 ? -13.686 -5.215 7.756 1.00 97.88 195 LEU A N 1
ATOM 1602 C CA . LEU A 1 195 ? -13.870 -6.076 6.596 1.00 97.88 195 LEU A CA 1
ATOM 1603 C C . LEU A 1 195 ? -13.143 -5.456 5.396 1.00 97.88 195 LEU A C 1
ATOM 1605 O O . LEU A 1 195 ? -13.026 -4.238 5.310 1.00 97.88 195 LEU A O 1
ATOM 1609 N N . ASP A 1 196 ? -12.701 -6.291 4.465 1.00 97.94 196 ASP A N 1
ATOM 1610 C CA . ASP A 1 196 ? -12.069 -5.874 3.214 1.00 97.94 196 ASP A CA 1
ATOM 1611 C C . ASP A 1 196 ? -12.736 -6.571 2.024 1.00 97.94 196 ASP A C 1
ATOM 1613 O O . ASP A 1 196 ? -13.237 -7.691 2.140 1.00 97.94 196 ASP A O 1
ATOM 1617 N N . TRP A 1 197 ? -12.747 -5.901 0.875 1.00 96.31 197 TRP A N 1
ATOM 1618 C CA . TRP A 1 197 ? -13.327 -6.431 -0.353 1.00 96.31 197 TRP A CA 1
ATOM 1619 C C . TRP A 1 197 ? -12.217 -6.998 -1.241 1.00 96.31 197 TRP A C 1
ATOM 1621 O O . TRP A 1 197 ? -11.357 -6.258 -1.730 1.00 96.31 197 TRP A O 1
ATOM 1631 N N . ASN A 1 198 ? -12.247 -8.309 -1.485 1.00 95.88 198 ASN A N 1
ATOM 1632 C CA . ASN A 1 198 ? -11.350 -8.957 -2.435 1.00 95.88 198 ASN A CA 1
ATOM 1633 C C . ASN A 1 198 ? -11.851 -8.717 -3.862 1.00 95.88 198 ASN A C 1
ATOM 1635 O O . ASN A 1 198 ? -12.652 -9.482 -4.402 1.00 95.88 198 ASN A O 1
ATOM 1639 N N . THR A 1 199 ? -11.382 -7.632 -4.472 1.00 92.31 199 THR A N 1
ATOM 1640 C CA . THR A 1 199 ? -11.818 -7.246 -5.822 1.00 92.31 199 THR A CA 1
ATOM 1641 C C . THR A 1 199 ? -11.371 -8.233 -6.902 1.00 92.31 199 THR A C 1
ATOM 1643 O O . THR A 1 199 ? -12.032 -8.324 -7.934 1.00 92.31 199 THR A O 1
ATOM 1646 N N . GLU A 1 200 ? -10.339 -9.044 -6.649 1.00 92.06 200 GLU A N 1
ATOM 1647 C CA . GLU A 1 200 ? -9.903 -10.095 -7.579 1.00 92.06 200 GLU A CA 1
ATOM 1648 C C . GLU A 1 200 ? -10.927 -11.227 -7.704 1.00 92.06 200 GLU A C 1
ATOM 1650 O O . GLU A 1 200 ? -10.997 -11.862 -8.751 1.00 92.06 200 GLU A O 1
ATOM 1655 N N . ALA A 1 201 ? -11.739 -11.449 -6.664 1.00 92.62 201 ALA A N 1
ATOM 1656 C CA . ALA A 1 201 ? -12.838 -12.415 -6.664 1.00 92.62 201 ALA A CA 1
ATOM 1657 C C . ALA A 1 201 ? -14.171 -11.827 -7.171 1.00 92.62 201 ALA A C 1
ATOM 1659 O O . ALA A 1 201 ? -15.142 -12.567 -7.326 1.00 92.62 201 ALA A O 1
ATOM 1660 N N . ILE A 1 202 ? -14.242 -10.506 -7.376 1.00 91.56 202 ILE A N 1
ATOM 1661 C CA . ILE A 1 202 ? -15.448 -9.793 -7.836 1.00 91.56 202 ILE A CA 1
ATOM 1662 C C . ILE A 1 202 ? -15.359 -9.480 -9.333 1.00 91.56 202 ILE A C 1
ATOM 1664 O O . ILE A 1 202 ? -16.355 -9.584 -10.049 1.00 91.56 202 ILE A O 1
ATOM 1668 N N . LEU A 1 203 ? -14.188 -9.037 -9.794 1.00 90.00 203 LEU A N 1
ATOM 1669 C CA . LEU A 1 203 ? -13.977 -8.572 -11.161 1.00 90.00 203 LEU A CA 1
ATOM 1670 C C . LEU A 1 203 ? -13.728 -9.742 -12.133 1.00 90.00 203 LEU A C 1
ATOM 1672 O O . LEU A 1 203 ? -13.262 -10.796 -11.702 1.00 90.00 203 LEU A O 1
ATOM 1676 N N . PRO A 1 204 ? -14.021 -9.572 -13.439 1.00 88.12 204 PRO A N 1
ATOM 1677 C CA . PRO A 1 204 ? -13.841 -10.629 -14.433 1.00 88.12 204 PRO A CA 1
ATOM 1678 C C . PRO A 1 204 ? -12.389 -11.098 -14.570 1.00 88.12 204 PRO A C 1
ATOM 1680 O O . PRO A 1 204 ? -11.448 -10.330 -14.363 1.00 88.12 204 PRO A O 1
ATOM 1683 N N . ASP A 1 205 ? -12.219 -12.343 -15.009 1.00 88.19 205 ASP A N 1
ATOM 1684 C CA . ASP A 1 205 ? -10.916 -12.903 -15.356 1.00 88.19 205 ASP A CA 1
ATOM 1685 C C . ASP A 1 205 ? -10.489 -12.549 -16.789 1.00 88.19 205 ASP A C 1
ATOM 1687 O O . ASP A 1 205 ? -11.307 -12.333 -17.686 1.00 88.19 205 ASP A O 1
ATOM 1691 N N . GLY A 1 206 ? -9.174 -12.520 -17.002 1.00 88.12 206 GLY A N 1
ATOM 1692 C CA . GLY A 1 206 ? -8.528 -12.333 -18.300 1.00 88.12 206 GLY A CA 1
ATOM 1693 C C . GLY A 1 206 ? -7.150 -11.707 -18.120 1.00 88.12 206 GLY A C 1
ATOM 1694 O O . GLY A 1 206 ? -6.948 -10.957 -17.171 1.00 88.12 206 GLY A O 1
ATOM 1695 N N . ASP A 1 207 ? -6.204 -11.978 -19.017 1.00 85.75 207 ASP A N 1
ATOM 1696 C CA . ASP A 1 207 ? -4.798 -11.581 -18.823 1.00 85.75 207 ASP A CA 1
ATOM 1697 C C . ASP A 1 207 ? -4.638 -10.078 -18.573 1.00 85.75 207 ASP A C 1
ATOM 1699 O O . ASP A 1 207 ? -3.966 -9.656 -17.634 1.00 85.75 207 ASP A O 1
ATOM 1703 N N . THR A 1 208 ? -5.341 -9.256 -19.353 1.00 88.00 208 THR A N 1
ATOM 1704 C CA . THR A 1 208 ? -5.382 -7.804 -19.148 1.00 88.00 208 THR A CA 1
ATOM 1705 C C . THR A 1 208 ? -6.168 -7.422 -17.891 1.00 88.00 208 THR A C 1
ATOM 1707 O O . THR A 1 208 ? -5.728 -6.565 -17.127 1.00 88.00 208 THR A O 1
ATOM 1710 N N . TRP A 1 209 ? -7.315 -8.063 -17.639 1.00 88.69 209 TRP A N 1
ATOM 1711 C CA . TRP A 1 209 ? -8.146 -7.792 -16.458 1.00 88.69 209 TRP A CA 1
ATOM 1712 C C . TRP A 1 209 ? -7.436 -8.117 -15.143 1.00 88.69 209 TRP A C 1
ATOM 1714 O O . TRP A 1 209 ? -7.678 -7.444 -14.144 1.00 88.69 209 TRP A O 1
ATOM 1724 N N . ASN A 1 210 ? -6.524 -9.089 -15.150 1.00 87.69 210 ASN A N 1
ATOM 1725 C CA . ASN A 1 210 ? -5.754 -9.499 -13.984 1.00 87.69 210 ASN A CA 1
ATOM 1726 C C . ASN A 1 210 ? -4.854 -8.367 -13.460 1.00 87.69 210 ASN A C 1
ATOM 1728 O O . ASN A 1 210 ? -4.784 -8.163 -12.249 1.00 87.69 210 ASN A O 1
ATOM 1732 N N . ILE A 1 211 ? -4.259 -7.565 -14.351 1.00 89.31 211 ILE A N 1
ATOM 1733 C CA . ILE A 1 211 ? -3.499 -6.368 -13.954 1.00 89.31 211 ILE A CA 1
ATOM 1734 C C . ILE A 1 211 ? -4.432 -5.343 -13.295 1.00 89.31 211 ILE A C 1
ATOM 1736 O O . ILE A 1 211 ? -4.146 -4.831 -12.211 1.00 89.31 211 ILE A O 1
ATOM 1740 N N . PHE A 1 212 ? -5.573 -5.055 -13.933 1.00 89.62 212 PHE A N 1
ATOM 1741 C CA . PHE A 1 212 ? -6.526 -4.062 -13.432 1.00 89.62 212 PHE A CA 1
ATOM 1742 C C . PHE A 1 212 ? -7.118 -4.457 -12.080 1.00 89.62 212 PHE A C 1
ATOM 1744 O O . PHE A 1 212 ? -7.188 -3.622 -11.178 1.00 89.62 212 PHE A O 1
ATOM 1751 N N . LYS A 1 213 ? -7.523 -5.720 -11.910 1.00 90.44 213 LYS A N 1
ATOM 1752 C CA . LYS A 1 213 ? -8.084 -6.188 -10.641 1.00 90.44 213 LYS A CA 1
ATOM 1753 C C . LYS A 1 213 ? -7.034 -6.205 -9.533 1.00 90.44 213 LYS A C 1
ATOM 1755 O O . LYS A 1 213 ? -7.369 -5.783 -8.435 1.00 90.44 213 LYS A O 1
ATOM 1760 N N . ASN A 1 214 ? -5.772 -6.565 -9.805 1.00 88.50 214 ASN A N 1
ATOM 1761 C CA . ASN A 1 214 ? -4.718 -6.480 -8.786 1.00 88.50 214 ASN A CA 1
ATOM 1762 C C . ASN A 1 214 ? -4.465 -5.022 -8.362 1.00 88.50 214 ASN A C 1
ATOM 1764 O O . ASN A 1 214 ? -4.418 -4.728 -7.168 1.00 88.50 214 ASN A O 1
ATOM 1768 N N . LEU A 1 215 ? -4.400 -4.084 -9.318 1.00 91.94 215 LEU A N 1
ATOM 1769 C CA . LEU A 1 215 ? -4.284 -2.650 -9.022 1.00 91.94 215 LEU A CA 1
ATOM 1770 C C . LEU A 1 215 ? -5.427 -2.164 -8.119 1.00 91.94 215 LEU A C 1
ATOM 1772 O O . LEU A 1 215 ? -5.184 -1.528 -7.095 1.00 91.94 215 LEU A O 1
ATOM 1776 N N . ILE A 1 216 ? -6.671 -2.487 -8.481 1.00 94.25 216 ILE A N 1
ATOM 1777 C CA . ILE A 1 216 ? -7.859 -2.126 -7.697 1.00 94.25 216 ILE A CA 1
ATOM 1778 C C . ILE A 1 216 ? -7.817 -2.799 -6.318 1.00 94.25 216 ILE A C 1
ATOM 1780 O O . ILE A 1 216 ? -8.167 -2.170 -5.320 1.00 94.25 216 ILE A O 1
ATOM 1784 N N . ASN A 1 217 ? -7.321 -4.035 -6.233 1.00 94.94 217 ASN A N 1
ATOM 1785 C CA . ASN A 1 217 ? -7.192 -4.772 -4.982 1.00 94.94 217 ASN A CA 1
ATOM 1786 C C . ASN A 1 217 ? -6.157 -4.158 -4.033 1.00 94.94 217 ASN A C 1
ATOM 1788 O O . ASN A 1 217 ? -6.217 -4.426 -2.837 1.00 94.94 217 ASN A O 1
ATOM 1792 N N . LYS A 1 218 ? -5.239 -3.305 -4.509 1.00 96.31 218 LYS A N 1
ATOM 1793 C CA . LYS A 1 218 ? -4.338 -2.538 -3.630 1.00 96.31 218 LYS A CA 1
ATOM 1794 C C . LYS A 1 218 ? -5.029 -1.347 -2.952 1.00 96.31 218 LYS A C 1
ATOM 1796 O O . LYS A 1 218 ? -4.445 -0.728 -2.066 1.00 96.31 218 LYS A O 1
ATOM 1801 N N . ILE A 1 219 ? -6.285 -1.059 -3.291 1.00 96.56 219 ILE A N 1
ATOM 1802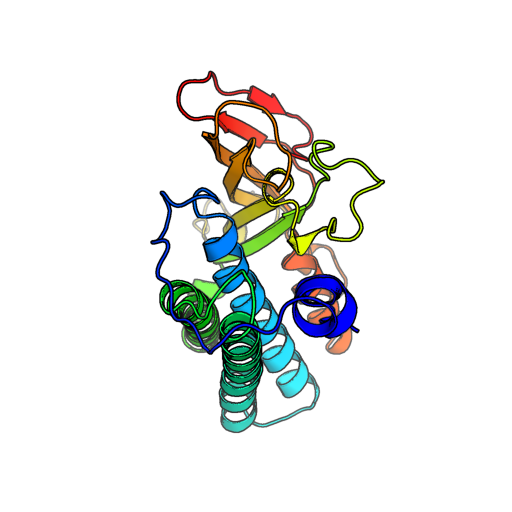 C CA . ILE A 1 219 ? -7.102 -0.045 -2.623 1.00 96.56 219 ILE A CA 1
ATOM 1803 C C . ILE A 1 219 ? -8.060 -0.717 -1.640 1.00 96.56 219 ILE A C 1
ATOM 1805 O O . ILE A 1 219 ? -8.790 -1.647 -1.981 1.00 96.56 219 ILE A O 1
ATOM 1809 N N . HIS A 1 220 ? -8.073 -0.229 -0.400 1.00 97.25 220 HIS A N 1
ATOM 1810 C CA . HIS A 1 220 ? -9.056 -0.656 0.588 1.00 97.25 220 HIS A CA 1
ATOM 1811 C C . HIS A 1 220 ? -10.314 0.204 0.449 1.00 97.25 220 HIS A C 1
ATOM 1813 O O . HIS A 1 220 ? -10.323 1.389 0.795 1.00 97.25 220 HIS A O 1
ATOM 1819 N N . PHE A 1 221 ? -11.393 -0.391 -0.052 1.00 96.00 221 PHE A N 1
ATOM 1820 C CA . PHE A 1 221 ? -12.675 0.297 -0.187 1.00 96.00 221 PHE A CA 1
ATOM 1821 C C . PHE A 1 221 ? -13.384 0.453 1.166 1.00 96.00 221 PHE A C 1
ATOM 1823 O O . PHE A 1 221 ? -13.119 -0.306 2.099 1.00 96.00 221 PHE A O 1
ATOM 1830 N N . PRO A 1 222 ? -14.305 1.422 1.303 1.00 95.62 222 PRO A N 1
ATOM 1831 C CA . PRO A 1 222 ? -15.035 1.625 2.547 1.00 95.62 222 PRO A CA 1
ATOM 1832 C C . PRO A 1 222 ? -15.797 0.360 2.949 1.00 95.62 222 PRO A C 1
ATOM 1834 O O . PRO A 1 222 ? -16.499 -0.249 2.138 1.00 95.62 222 PRO A O 1
ATOM 1837 N N . ALA A 1 223 ? -15.665 -0.030 4.212 1.00 96.38 223 ALA A N 1
ATOM 1838 C CA . ALA A 1 223 ? -16.236 -1.271 4.716 1.00 96.38 223 ALA A CA 1
ATOM 1839 C C . ALA A 1 223 ? -16.611 -1.161 6.201 1.00 96.38 223 ALA A C 1
ATOM 1841 O O . ALA A 1 223 ? -16.123 -0.254 6.892 1.00 96.38 223 ALA A O 1
ATOM 1842 N N . PRO A 1 224 ? -17.471 -2.063 6.710 1.00 97.38 224 PRO A N 1
ATOM 1843 C CA . PRO A 1 224 ? -17.754 -2.151 8.133 1.00 97.38 224 PRO A CA 1
ATOM 1844 C C . PRO A 1 224 ? -16.484 -2.420 8.940 1.00 97.38 224 PRO A C 1
ATOM 1846 O O . PRO A 1 224 ? -15.692 -3.298 8.601 1.00 97.38 224 PRO A O 1
ATOM 1849 N N . GLY A 1 225 ? -16.302 -1.687 10.033 1.00 97.00 225 GLY A N 1
ATOM 1850 C CA . GLY A 1 225 ? -15.117 -1.833 10.866 1.00 97.00 225 GLY A CA 1
ATOM 1851 C C . GLY A 1 225 ? -15.179 -1.049 12.166 1.00 97.00 225 GLY A C 1
ATOM 1852 O O . GLY A 1 225 ? -16.137 -0.330 12.461 1.00 97.00 225 GLY A O 1
ATOM 1853 N N . VAL A 1 226 ? -14.122 -1.193 12.953 1.00 96.75 226 VAL A N 1
ATOM 1854 C CA . VAL A 1 226 ? -13.929 -0.539 14.242 1.00 96.75 226 VAL A CA 1
ATOM 1855 C C . VAL A 1 226 ? -12.599 0.195 14.209 1.00 96.75 226 VAL A C 1
ATOM 1857 O O . VAL A 1 226 ? -11.566 -0.396 13.903 1.00 96.75 226 VAL A O 1
ATOM 1860 N N . LYS A 1 227 ? -12.617 1.482 14.562 1.00 94.44 227 LYS A N 1
ATOM 1861 C CA . LYS A 1 227 ? -11.400 2.280 14.753 1.00 94.44 227 LYS A CA 1
ATOM 1862 C C . LYS A 1 227 ? -11.239 2.717 16.194 1.00 94.44 227 LYS A C 1
ATOM 1864 O O . LYS A 1 227 ? -12.228 2.950 16.890 1.00 94.44 227 LYS A O 1
ATOM 1869 N N . PHE A 1 228 ? -10.000 2.907 16.611 1.00 93.81 228 PHE A N 1
ATOM 1870 C CA . PHE A 1 228 ? -9.669 3.511 17.891 1.00 93.81 228 PHE A CA 1
ATOM 1871 C C . PHE A 1 228 ? -8.399 4.350 17.775 1.00 93.81 228 PHE A C 1
ATOM 1873 O O . PHE A 1 228 ? -7.495 4.056 16.991 1.00 93.81 228 PHE A O 1
ATOM 1880 N N . TYR A 1 229 ? -8.352 5.416 18.564 1.00 91.25 229 TYR A N 1
ATOM 1881 C CA . TYR A 1 229 ? -7.162 6.235 18.736 1.00 91.25 229 TYR A CA 1
ATOM 1882 C C . TYR A 1 229 ? -6.499 5.891 20.061 1.00 91.25 229 TYR A C 1
ATOM 1884 O O . TYR A 1 229 ? -7.173 5.469 21.003 1.00 91.25 229 TYR A O 1
ATOM 1892 N N . SER A 1 230 ? -5.190 6.114 20.158 1.00 82.38 230 SER A N 1
ATOM 1893 C CA . SER A 1 230 ? -4.488 5.961 21.434 1.00 82.38 230 SER A CA 1
ATOM 1894 C C . SER A 1 230 ? -5.163 6.801 22.535 1.00 82.38 230 SER A C 1
ATOM 1896 O O . SER A 1 230 ? -5.336 8.017 22.394 1.00 82.38 230 SER A O 1
ATOM 1898 N N . GLY A 1 231 ? -5.595 6.133 23.610 1.00 82.56 231 GLY A N 1
ATOM 1899 C CA . GLY A 1 231 ? -6.295 6.744 24.745 1.00 82.56 231 GLY A CA 1
ATOM 1900 C C . GLY A 1 231 ? -7.782 7.065 24.529 1.00 82.56 231 GLY A C 1
ATOM 1901 O O . GLY A 1 231 ? -8.361 7.772 25.350 1.00 82.56 231 GLY A O 1
ATOM 1902 N N . GLU A 1 232 ? -8.415 6.582 23.455 1.00 89.75 232 GLU A N 1
ATOM 1903 C CA . GLU A 1 232 ? -9.841 6.804 23.172 1.00 89.75 232 GLU A CA 1
ATOM 1904 C C . GLU A 1 232 ? -10.632 5.492 23.061 1.00 89.75 232 GLU A C 1
ATOM 1906 O O . GLU A 1 232 ? -10.079 4.420 22.815 1.00 89.75 232 GLU A O 1
ATOM 1911 N N . LYS A 1 233 ? -11.958 5.574 23.236 1.00 91.38 233 LYS A N 1
ATOM 1912 C CA . LYS A 1 233 ? -12.853 4.424 23.054 1.00 91.38 233 LYS A CA 1
ATOM 1913 C C . LYS A 1 233 ? -12.928 4.022 21.581 1.00 91.38 233 LYS A C 1
ATOM 1915 O O . LYS A 1 233 ? -12.913 4.871 20.691 1.00 91.38 233 LYS A O 1
ATOM 1920 N N . ALA A 1 234 ? -13.084 2.723 21.345 1.00 94.31 234 ALA A N 1
ATOM 1921 C CA . ALA A 1 234 ? -13.333 2.190 20.016 1.00 94.31 234 ALA A CA 1
ATOM 1922 C C . ALA A 1 234 ? -14.694 2.650 19.468 1.00 94.31 234 ALA A C 1
ATOM 1924 O O . ALA A 1 234 ? -15.683 2.729 20.199 1.00 94.31 234 ALA A O 1
ATOM 1925 N N . VAL A 1 235 ? -14.739 2.940 18.168 1.00 94.69 235 VAL A N 1
ATOM 1926 C CA . VAL A 1 235 ? -15.929 3.411 17.455 1.00 94.69 235 VAL A CA 1
ATOM 1927 C C . VAL A 1 235 ? -16.184 2.503 16.259 1.00 94.69 235 VAL A C 1
ATOM 1929 O O . VAL A 1 235 ? -15.372 2.446 15.335 1.00 94.69 235 VAL A O 1
ATOM 1932 N N . ALA A 1 236 ? -17.333 1.829 16.264 1.00 95.50 236 ALA A N 1
ATOM 1933 C CA . ALA A 1 236 ? -17.811 1.055 15.124 1.00 95.50 236 ALA A CA 1
ATOM 1934 C C . ALA A 1 236 ? -18.394 1.976 14.040 1.00 95.50 236 ALA A C 1
ATOM 1936 O O . ALA A 1 236 ? -19.066 2.971 14.334 1.00 95.50 236 ALA A O 1
ATOM 1937 N N . LYS A 1 237 ? -18.140 1.640 12.777 1.00 93.50 237 LYS A N 1
ATOM 1938 C CA . LYS A 1 237 ? -18.648 2.340 11.596 1.00 93.50 237 LYS A CA 1
ATOM 1939 C C . LYS A 1 237 ? -19.142 1.310 10.586 1.00 93.50 237 LYS A C 1
ATOM 1941 O O . LYS A 1 237 ? -18.452 0.334 10.323 1.00 93.50 237 LYS A O 1
ATOM 1946 N N . GLY A 1 238 ? -20.322 1.546 10.008 1.00 91.75 238 GLY A N 1
ATOM 1947 C CA . GLY A 1 238 ? -20.844 0.712 8.917 1.00 91.75 238 GLY A CA 1
ATOM 1948 C C . GLY A 1 238 ? -20.059 0.882 7.613 1.00 91.75 238 GLY A C 1
ATOM 1949 O O . GLY A 1 238 ? -19.933 -0.063 6.851 1.00 91.75 238 GLY A O 1
ATOM 1950 N N . LEU A 1 239 ? -19.486 2.069 7.395 1.00 90.25 239 LEU A N 1
ATOM 1951 C CA . LEU A 1 239 ? -18.522 2.358 6.336 1.00 90.25 239 LEU A CA 1
ATOM 1952 C C . LEU A 1 239 ? -17.401 3.207 6.931 1.00 90.25 239 LEU A C 1
ATOM 1954 O O . LEU A 1 239 ? -17.638 4.323 7.406 1.00 90.25 239 LEU A O 1
ATOM 1958 N N . LEU A 1 240 ? -16.194 2.657 6.955 1.00 88.56 240 LEU A N 1
ATOM 1959 C CA . LEU A 1 240 ? -15.019 3.318 7.499 1.00 88.56 240 LEU A CA 1
ATOM 1960 C C . LEU A 1 240 ? -14.245 4.010 6.376 1.00 88.56 240 LEU A C 1
ATOM 1962 O O . LEU A 1 240 ? -13.748 3.358 5.465 1.00 88.56 240 LEU A O 1
ATOM 1966 N N . LEU A 1 241 ? -14.190 5.341 6.448 1.00 77.38 241 LEU A N 1
ATOM 1967 C CA . LEU A 1 241 ? -13.537 6.210 5.462 1.00 77.38 241 LEU A CA 1
ATOM 1968 C C . LEU A 1 241 ? -12.256 6.839 6.022 1.00 77.38 241 LEU A C 1
ATOM 1970 O O . LEU A 1 241 ? -11.258 6.941 5.323 1.00 77.38 241 LEU A O 1
ATOM 1974 N N . ASN A 1 242 ? -12.299 7.240 7.295 1.00 68.44 242 ASN A N 1
ATOM 1975 C CA . ASN A 1 242 ? -11.205 7.769 8.109 1.00 68.44 242 ASN A CA 1
ATOM 1976 C C . ASN A 1 242 ? -11.633 7.722 9.580 1.00 68.44 242 ASN A C 1
ATOM 1978 O O . ASN A 1 242 ? -12.865 7.706 9.820 1.00 68.44 242 ASN A O 1
#

pLDDT: mean 88.8, std 12.52, range [39.72, 98.81]

Radius of gyration: 19.03 Å; chains: 1; bounding box: 44×57×46 Å

Sequence (242 aa):
MEFQWWWRDDYIYKQHSFRVKSDGYFFNSSYGVDKLGHLYSSYLIFGLTYDFMKWADIDDNTALWTAIAVPASHALAIEFADGFSKYAFNVSDLYFNSTGILYGVLQVKYPYLRNFNYKWSYYPSGGGGRNDPDWGPASDYSGHIYWLAMDMHNILPESINGYWPKYLNLAVGLGAKNVSFDDVGIKKHKFVIALDWNTEAILPDGDTWNIFKNLINKIHFPAPGVKFYSGEKAVAKGLLLN